Protein AF-0000000087147796 (afdb_homodimer)

pLDDT: mean 93.46, std 7.87, range [66.19, 98.88]

Radius of gyration: 25.15 Å; Cα contacts (8 Å, |Δi|>4): 558; chains: 2; bounding box: 30×82×44 Å

Structure (mmCIF, N/CA/C/O backbone):
data_AF-0000000087147796-model_v1
#
loop_
_entity.id
_entity.type
_entity.pdbx_description
1 polymer 'SRPBCC family protein'
#
loop_
_atom_site.group_PDB
_atom_site.id
_atom_site.type_symbol
_atom_site.label_atom_id
_atom_site.label_alt_id
_atom_site.label_comp_id
_atom_site.label_asym_id
_atom_site.label_entity_id
_atom_site.label_seq_id
_atom_site.pdbx_PDB_ins_code
_atom_site.Cartn_x
_atom_site.Cartn_y
_atom_site.Cartn_z
_atom_site.occupancy
_atom_site.B_iso_or_equiv
_atom_site.auth_seq_id
_atom_site.auth_comp_id
_atom_site.auth_asym_id
_atom_site.auth_atom_id
_atom_site.pdbx_PDB_model_num
ATOM 1 N N . MET A 1 1 ? -5.953 6.66 20.812 1 90 1 MET A N 1
ATOM 2 C CA . MET A 1 1 ? -5.688 7.852 20.016 1 90 1 MET A CA 1
ATOM 3 C C . MET A 1 1 ? -4.293 8.398 20.297 1 90 1 MET A C 1
ATOM 5 O O . MET A 1 1 ? -3.863 8.445 21.453 1 90 1 MET A O 1
ATOM 9 N N . GLU A 1 2 ? -3.439 8.766 19.234 1 93.19 2 GLU A N 1
ATOM 10 C CA . GLU A 1 2 ? -2.092 9.32 19.328 1 93.19 2 GLU A CA 1
ATOM 11 C C . GLU A 1 2 ? -2.055 10.758 18.828 1 93.19 2 GLU A C 1
ATOM 13 O O . GLU A 1 2 ? -2.912 11.172 18.031 1 93.19 2 GLU A O 1
ATOM 18 N N . THR A 1 3 ? -1.092 11.531 19.375 1 96.88 3 THR A N 1
ATOM 19 C CA . THR A 1 3 ? -0.983 12.938 19 1 96.88 3 THR A CA 1
ATOM 20 C C . THR A 1 3 ? 0.462 13.289 18.656 1 96.88 3 THR A C 1
ATOM 22 O O . THR A 1 3 ? 1.389 12.867 19.359 1 96.88 3 THR A O 1
ATOM 25 N N . VAL A 1 4 ? 0.628 14.062 17.625 1 97.75 4 VAL A N 1
ATOM 26 C CA . VAL A 1 4 ? 1.891 14.695 17.266 1 97.75 4 VAL A CA 1
ATOM 27 C C . VAL A 1 4 ? 1.705 16.219 17.203 1 97.75 4 VAL A C 1
ATOM 29 O O . VAL A 1 4 ? 0.816 16.703 16.5 1 97.75 4 VAL A O 1
ATOM 32 N N . SER A 1 5 ? 2.51 16.922 17.938 1 98.31 5 SER A N 1
ATOM 33 C CA . SER A 1 5 ? 2.443 18.375 17.922 1 98.31 5 SER A CA 1
ATOM 34 C C . SER A 1 5 ? 3.826 19 17.734 1 98.31 5 SER A C 1
ATOM 36 O O . SER A 1 5 ? 4.793 18.562 18.375 1 98.31 5 SER A O 1
ATOM 38 N N . VAL A 1 6 ? 3.873 19.953 16.844 1 98.5 6 VAL A N 1
ATOM 39 C CA . VAL A 1 6 ? 5.094 20.719 16.609 1 98.5 6 VAL A CA 1
ATOM 40 C C . VAL A 1 6 ? 4.766 22.203 16.516 1 98.5 6 VAL A C 1
ATOM 42 O O . VAL A 1 6 ? 3.662 22.578 16.125 1 98.5 6 VAL A O 1
ATOM 45 N N . SER A 1 7 ? 5.629 22.984 16.891 1 98.5 7 SER A N 1
ATOM 46 C CA . SER A 1 7 ? 5.496 24.438 16.734 1 98.5 7 SER A CA 1
ATOM 47 C C . SER A 1 7 ? 6.832 25.078 16.391 1 98.5 7 SER A C 1
ATOM 49 O O . SER A 1 7 ? 7.891 24.547 16.719 1 98.5 7 SER A O 1
ATOM 51 N N . ARG A 1 8 ? 6.723 26.172 15.727 1 98.31 8 ARG A N 1
ATOM 52 C CA . ARG A 1 8 ? 7.891 26.953 15.336 1 98.31 8 ARG A CA 1
ATOM 53 C C . ARG A 1 8 ? 7.523 28.406 15.109 1 98.31 8 ARG A C 1
ATOM 55 O O . ARG A 1 8 ? 6.402 28.719 14.695 1 98.31 8 ARG A O 1
ATOM 62 N N . THR A 1 9 ? 8.438 29.281 15.453 1 97.94 9 THR A N 1
ATOM 63 C CA . THR A 1 9 ? 8.258 30.703 15.125 1 97.94 9 THR A CA 1
ATOM 64 C C . THR A 1 9 ? 8.859 31.016 13.766 1 97.94 9 THR A C 1
ATOM 66 O O . THR A 1 9 ? 10.039 30.75 13.516 1 97.94 9 THR A O 1
ATOM 69 N N . ILE A 1 10 ? 8.078 31.516 12.883 1 97.56 10 ILE A N 1
ATOM 70 C CA . ILE A 1 10 ? 8.453 31.875 11.523 1 97.56 10 ILE A CA 1
ATOM 71 C C . ILE A 1 10 ? 8.609 33.406 11.414 1 97.56 10 ILE A C 1
ATOM 73 O O . ILE A 1 10 ? 7.734 34.156 11.836 1 97.56 10 ILE A O 1
ATOM 77 N N . SER A 1 11 ? 9.711 33.719 10.773 1 93.81 11 SER A N 1
ATOM 78 C CA . SER A 1 11 ? 9.93 35.156 10.547 1 93.81 11 SER A CA 1
ATOM 79 C C . SER A 1 11 ? 9.125 35.656 9.352 1 93.81 11 SER A C 1
ATOM 81 O O . SER A 1 11 ? 9.102 35.031 8.297 1 93.81 11 SER A O 1
ATOM 83 N N . GLY A 1 12 ? 8.219 36.562 9.5 1 92.69 12 GLY A N 1
ATOM 84 C CA . GLY A 1 12 ? 7.418 37.125 8.414 1 92.69 12 GLY A CA 1
ATOM 85 C C . GLY A 1 12 ? 6.094 37.688 8.883 1 92.69 12 GLY A C 1
ATOM 86 O O . GLY A 1 12 ? 5.66 37.406 10.008 1 92.69 12 GLY A O 1
ATOM 87 N N . PRO A 1 13 ? 5.543 38.469 8.031 1 94.81 13 PRO A N 1
ATOM 88 C CA . PRO A 1 13 ? 4.234 39.031 8.383 1 94.81 13 PRO A CA 1
ATOM 89 C C . PRO A 1 13 ? 3.162 37.938 8.547 1 94.81 13 PRO A C 1
ATOM 91 O O . PRO A 1 13 ? 3.156 36.969 7.816 1 94.81 13 PRO A O 1
ATOM 94 N N . GLU A 1 14 ? 2.289 38.094 9.484 1 96.5 14 GLU A N 1
ATOM 95 C CA . GLU A 1 14 ? 1.245 37.125 9.812 1 96.5 14 GLU A CA 1
ATOM 96 C C . GLU A 1 14 ? 0.414 36.781 8.578 1 96.5 14 GLU A C 1
ATOM 98 O O . GLU A 1 14 ? 0.163 35.625 8.305 1 96.5 14 GLU A O 1
ATOM 103 N N . SER A 1 15 ? -0.003 37.812 7.816 1 96.44 15 SER A N 1
ATOM 104 C CA . SER A 1 15 ? -0.865 37.594 6.66 1 96.44 15 SER A CA 1
ATOM 105 C C . SER A 1 15 ? -0.17 36.75 5.605 1 96.44 15 SER A C 1
ATOM 107 O O . SER A 1 15 ? -0.794 35.875 4.996 1 96.44 15 SER A O 1
ATOM 109 N N . ALA A 1 16 ? 1.122 36.906 5.414 1 96.81 16 ALA A N 1
ATOM 110 C CA . ALA A 1 16 ? 1.876 36.156 4.414 1 96.81 16 ALA A CA 1
ATOM 111 C C . ALA A 1 16 ? 2.055 34.688 4.84 1 96.81 16 ALA A C 1
ATOM 113 O O . ALA A 1 16 ? 1.976 33.781 4.016 1 96.81 16 ALA A O 1
ATOM 114 N N . VAL A 1 17 ? 2.322 34.469 6.117 1 97.94 17 VAL A N 1
ATOM 115 C CA . VAL A 1 17 ? 2.471 33.125 6.641 1 97.94 17 VAL A CA 1
ATOM 116 C C . VAL A 1 17 ? 1.147 32.375 6.512 1 97.94 17 VAL A C 1
ATOM 118 O O . VAL A 1 17 ? 1.124 31.219 6.09 1 97.94 17 VAL A O 1
ATOM 121 N N . ARG A 1 18 ? 0.063 33.031 6.836 1 98.25 18 ARG A N 1
ATOM 122 C CA . ARG A 1 18 ? -1.271 32.469 6.688 1 98.25 18 ARG A CA 1
ATOM 123 C C . ARG A 1 18 ? -1.537 32.062 5.242 1 98.25 18 ARG A C 1
ATOM 125 O O . ARG A 1 18 ? -1.988 30.953 4.98 1 98.25 18 ARG A O 1
ATOM 132 N N . ASP A 1 19 ? -1.216 32.969 4.352 1 98 19 ASP A N 1
ATOM 133 C CA . ASP A 1 19 ? -1.438 32.719 2.932 1 98 19 ASP A CA 1
ATOM 134 C C . ASP A 1 19 ? -0.61 31.531 2.459 1 98 19 ASP A C 1
ATOM 136 O O . ASP A 1 19 ? -1.073 30.719 1.642 1 98 19 ASP A O 1
ATOM 140 N N . ALA A 1 20 ? 0.598 31.406 2.975 1 98.06 20 ALA A N 1
ATOM 141 C CA . ALA A 1 20 ? 1.484 30.312 2.592 1 98.06 20 ALA A CA 1
ATOM 142 C C . ALA A 1 20 ? 0.932 28.969 3.062 1 98.06 20 ALA A C 1
ATOM 144 O O . ALA A 1 20 ? 1.039 27.969 2.355 1 98.06 20 ALA A O 1
ATOM 145 N N . ILE A 1 21 ? 0.355 28.938 4.25 1 98.44 21 ILE A N 1
ATOM 146 C CA . ILE A 1 21 ? -0.26 27.719 4.773 1 98.44 21 ILE A CA 1
ATOM 147 C C . ILE A 1 21 ? -1.486 27.359 3.936 1 98.44 21 ILE A C 1
ATOM 149 O O . ILE A 1 21 ? -1.732 26.188 3.656 1 98.44 21 ILE A O 1
ATOM 153 N N . LEU A 1 22 ? -2.18 28.391 3.436 1 98.12 22 LEU A N 1
ATOM 154 C CA . LEU A 1 22 ? -3.43 28.188 2.713 1 98.12 22 LEU A CA 1
ATOM 155 C C . LEU A 1 22 ? -3.164 27.812 1.258 1 98.12 22 LEU A C 1
ATOM 157 O O . LEU A 1 22 ? -4.078 27.391 0.541 1 98.12 22 LEU A O 1
ATOM 161 N N . ASP A 1 23 ? -1.916 28.047 0.852 1 97.94 23 ASP A N 1
ATOM 162 C CA . ASP A 1 23 ? -1.49 27.469 -0.418 1 97.94 23 ASP A CA 1
ATOM 163 C C . ASP A 1 23 ? -1.219 25.969 -0.275 1 97.94 23 ASP A C 1
ATOM 165 O O . ASP A 1 23 ? -0.064 25.547 -0.287 1 97.94 23 ASP A O 1
ATOM 169 N N . VAL A 1 24 ? -2.24 25.25 -0.284 1 98 24 VAL A N 1
ATOM 170 C CA . VAL A 1 24 ? -2.275 23.906 0.285 1 98 24 VAL A CA 1
ATOM 171 C C . VAL A 1 24 ? -1.4 22.969 -0.544 1 98 24 VAL A C 1
ATOM 173 O O . VAL A 1 24 ? -0.643 22.172 0.007 1 98 24 VAL A O 1
ATOM 176 N N . GLU A 1 25 ? -1.454 22.984 -1.85 1 97.62 25 GLU A N 1
ATOM 177 C CA . GLU A 1 25 ? -0.729 22.031 -2.678 1 97.62 25 GLU A CA 1
ATOM 178 C C . GLU A 1 25 ? 0.776 22.125 -2.449 1 97.62 25 GLU A C 1
ATOM 180 O O . GLU A 1 25 ? 1.417 21.156 -2.066 1 97.62 25 GLU A O 1
ATOM 185 N N . PRO A 1 26 ? 1.376 23.359 -2.6 1 97.31 26 PRO A N 1
ATOM 186 C CA . PRO A 1 26 ? 2.807 23.453 -2.295 1 97.31 26 PRO A CA 1
ATOM 187 C C . PRO A 1 26 ? 3.117 23.156 -0.83 1 97.31 26 PRO A C 1
ATOM 189 O O . PRO A 1 26 ? 4.164 22.578 -0.523 1 97.31 26 PRO A O 1
ATOM 192 N N . PHE A 1 27 ? 2.279 23.547 0.063 1 97.75 27 PHE A N 1
ATOM 193 C CA . PHE A 1 27 ? 2.459 23.328 1.494 1 97.75 27 PHE A CA 1
ATOM 194 C C . PHE A 1 27 ? 2.494 21.844 1.822 1 97.75 27 PHE A C 1
ATOM 196 O O . PHE A 1 27 ? 3.371 21.375 2.555 1 97.75 27 PHE A O 1
ATOM 203 N N . MET A 1 28 ? 1.639 21.031 1.176 1 97.81 28 MET A N 1
ATOM 204 C CA . MET A 1 28 ? 1.583 19.594 1.395 1 97.81 28 MET A CA 1
ATOM 205 C C . MET A 1 28 ? 2.734 18.891 0.685 1 97.81 28 MET A C 1
ATOM 207 O O . MET A 1 28 ? 3.283 17.906 1.199 1 97.81 28 MET A O 1
ATOM 211 N N . LEU A 1 29 ? 3.084 19.328 -0.484 1 97.56 29 LEU A N 1
ATOM 212 C CA . LEU A 1 29 ? 4.211 18.75 -1.209 1 97.56 29 LEU A CA 1
ATOM 213 C C . LEU A 1 29 ? 5.496 18.859 -0.397 1 97.56 29 LEU A C 1
ATOM 215 O O . LEU A 1 29 ? 6.348 17.969 -0.443 1 97.56 29 LEU A O 1
ATOM 219 N N . SER A 1 30 ? 5.594 19.906 0.375 1 97.88 30 SER A N 1
ATOM 220 C CA . SER A 1 30 ? 6.805 20.141 1.161 1 97.88 30 SER A CA 1
ATOM 221 C C . SER A 1 30 ? 6.941 19.109 2.273 1 97.88 30 SER A C 1
ATOM 223 O O . SER A 1 30 ? 8.039 18.906 2.809 1 97.88 30 SER A O 1
ATOM 225 N N . ALA A 1 31 ? 5.863 18.469 2.607 1 97.38 31 ALA A N 1
ATOM 226 C CA . ALA A 1 31 ? 5.883 17.438 3.641 1 97.38 31 ALA A CA 1
ATOM 227 C C . ALA A 1 31 ? 6.473 16.141 3.105 1 97.38 31 ALA A C 1
ATOM 229 O O . ALA A 1 31 ? 6.668 15.18 3.859 1 97.38 31 ALA A O 1
ATOM 230 N N . GLY A 1 32 ? 6.684 16.047 1.829 1 96.06 32 GLY A N 1
ATOM 231 C CA . GLY A 1 32 ? 7.367 14.891 1.28 1 96.06 32 GLY A CA 1
ATOM 232 C C . GLY A 1 32 ? 6.434 13.938 0.557 1 96.06 32 GLY A C 1
ATOM 233 O O . GLY A 1 32 ? 6.82 12.812 0.228 1 96.06 32 GLY A O 1
ATOM 234 N N . PHE A 1 33 ? 5.207 14.328 0.301 1 96.06 33 PHE A N 1
ATOM 235 C CA . PHE A 1 33 ? 4.293 13.5 -0.479 1 96.06 33 PHE A CA 1
ATOM 236 C C . PHE A 1 33 ? 4.727 13.453 -1.939 1 96.06 33 PHE A C 1
ATOM 238 O O . PHE A 1 33 ? 5.227 14.438 -2.48 1 96.06 33 PHE A O 1
ATOM 245 N N . ASP A 1 34 ? 4.469 12.328 -2.611 1 96.56 34 ASP A N 1
ATOM 246 C CA . ASP A 1 34 ? 4.855 12.148 -4.008 1 96.56 34 ASP A CA 1
ATOM 247 C C . ASP A 1 34 ? 3.918 12.906 -4.941 1 96.56 34 ASP A C 1
ATOM 249 O O . ASP A 1 34 ? 4.348 13.438 -5.969 1 96.56 34 ASP A O 1
ATOM 253 N N . GLU A 1 35 ? 2.658 12.883 -4.602 1 97.5 35 GLU A N 1
ATOM 254 C CA . GLU A 1 35 ? 1.64 13.602 -5.359 1 97.5 35 GLU A CA 1
ATOM 255 C C . GLU A 1 35 ? 0.62 14.258 -4.434 1 97.5 35 GLU A C 1
ATOM 257 O O . GLU A 1 35 ? 0.231 13.672 -3.418 1 97.5 35 GLU A O 1
ATOM 262 N N . VAL A 1 36 ? 0.177 15.477 -4.832 1 98.06 36 VAL A N 1
ATOM 263 C CA . VAL A 1 36 ? -0.875 16.203 -4.129 1 98.06 36 VAL A CA 1
ATOM 264 C C . VAL A 1 36 ? -1.843 16.812 -5.137 1 98.06 36 VAL A C 1
ATOM 266 O O . VAL A 1 36 ? -1.42 17.453 -6.102 1 98.06 36 VAL A O 1
ATOM 269 N N . THR A 1 37 ? -3.078 16.594 -4.934 1 98 37 THR A N 1
ATOM 270 C CA . THR A 1 37 ? -4.125 17.266 -5.699 1 98 37 THR A CA 1
ATOM 271 C C . THR A 1 37 ? -5.18 17.859 -4.766 1 98 37 THR A C 1
ATOM 273 O O . THR A 1 37 ? -5.613 17.203 -3.816 1 98 37 THR A O 1
ATOM 276 N N . VAL A 1 38 ? -5.555 19.078 -5.094 1 97.94 38 VAL A N 1
ATOM 277 C CA . VAL A 1 38 ? -6.566 19.766 -4.297 1 97.94 38 VAL A CA 1
ATOM 278 C C . VAL A 1 38 ? -7.754 20.141 -5.18 1 97.94 38 VAL A C 1
ATOM 280 O O . VAL A 1 38 ? -7.578 20.766 -6.234 1 97.94 38 VAL A O 1
ATOM 283 N N . ASP A 1 39 ? -8.883 19.719 -4.773 1 97.19 39 ASP A N 1
ATOM 284 C CA . ASP A 1 39 ? -10.141 20.078 -5.422 1 97.19 39 ASP A CA 1
ATOM 285 C C . ASP A 1 39 ? -11.164 20.578 -4.402 1 97.19 39 ASP A C 1
ATOM 287 O O . ASP A 1 39 ? -11.875 19.766 -3.787 1 97.19 39 ASP A O 1
ATOM 291 N N . GLY A 1 40 ? -11.273 21.938 -4.363 1 96.25 40 GLY A N 1
ATOM 292 C CA . GLY A 1 40 ? -12.117 22.484 -3.305 1 96.25 40 GLY A CA 1
ATOM 293 C C . GLY A 1 40 ? -11.664 22.062 -1.916 1 96.25 40 GLY A C 1
ATOM 294 O O . GLY A 1 40 ? -10.531 22.328 -1.522 1 96.25 40 GLY A O 1
ATOM 295 N N . ASP A 1 41 ? -12.531 21.297 -1.282 1 97.44 41 ASP A N 1
ATOM 296 C CA . ASP A 1 41 ? -12.234 20.906 0.089 1 97.44 41 ASP A CA 1
ATOM 297 C C . ASP A 1 41 ? -11.539 19.547 0.127 1 97.44 41 ASP A C 1
ATOM 299 O O . ASP A 1 41 ? -11.102 19.094 1.188 1 97.44 41 ASP A O 1
ATOM 303 N N . GLU A 1 42 ? -11.414 18.984 -1 1 98.25 42 GLU A N 1
ATOM 304 C CA . GLU A 1 42 ? -10.805 17.656 -1.05 1 98.25 42 GLU A CA 1
ATOM 305 C C . GLU A 1 42 ? -9.312 17.734 -1.35 1 98.25 42 GLU A C 1
ATOM 307 O O . GLU A 1 42 ? -8.891 18.469 -2.254 1 98.25 42 GLU A O 1
ATOM 312 N N . ILE A 1 43 ? -8.516 17.031 -0.521 1 98.31 43 ILE A N 1
ATOM 313 C CA . ILE A 1 43 ? -7.074 16.922 -0.691 1 98.31 43 ILE A CA 1
ATOM 314 C C . ILE A 1 43 ? -6.688 15.453 -0.887 1 98.31 43 ILE A C 1
ATOM 316 O O . ILE A 1 43 ? -7.02 14.602 -0.059 1 98.31 43 ILE A O 1
ATOM 320 N N . HIS A 1 44 ? -6.055 15.141 -1.947 1 98.19 44 HIS A N 1
ATOM 321 C CA . HIS A 1 44 ? -5.602 13.789 -2.244 1 98.19 44 HIS A CA 1
ATOM 322 C C . HIS A 1 44 ? -4.078 13.703 -2.227 1 98.19 44 HIS A C 1
ATOM 324 O O . HIS A 1 44 ? -3.4 14.484 -2.895 1 98.19 44 HIS A O 1
ATOM 330 N N . LEU A 1 45 ? -3.613 12.773 -1.405 1 97.88 45 LEU A N 1
ATOM 331 C CA . LEU A 1 45 ? -2.176 12.586 -1.238 1 97.88 45 LEU A CA 1
ATOM 332 C C . LEU A 1 45 ? -1.762 11.172 -1.626 1 97.88 45 LEU A C 1
ATOM 334 O O . LEU A 1 45 ? -2.469 10.211 -1.323 1 97.88 45 LEU A O 1
ATOM 338 N N . VAL A 1 46 ? -0.591 11.07 -2.223 1 95.88 46 VAL A N 1
ATOM 339 C CA . VAL A 1 46 ? -0.025 9.766 -2.568 1 95.88 46 VAL A CA 1
ATOM 340 C C . VAL A 1 46 ? 1.403 9.672 -2.037 1 95.88 46 VAL A C 1
ATOM 342 O O . VAL A 1 46 ? 2.188 10.609 -2.164 1 95.88 46 VAL A O 1
ATOM 345 N N . ASN A 1 47 ? 1.672 8.609 -1.344 1 94 47 ASN A N 1
ATOM 346 C CA . ASN A 1 47 ? 3.037 8.227 -0.994 1 94 47 ASN A CA 1
ATOM 347 C C . ASN A 1 47 ? 3.412 6.875 -1.588 1 94 47 ASN A C 1
ATOM 349 O O . ASN A 1 47 ? 2.654 5.91 -1.473 1 94 47 ASN A O 1
ATOM 353 N N . ARG A 1 48 ? 4.488 6.836 -2.152 1 90.38 48 ARG A N 1
ATOM 354 C CA . ARG A 1 48 ? 5.031 5.57 -2.639 1 90.38 48 ARG A CA 1
ATOM 355 C C . ARG A 1 48 ? 6.102 5.035 -1.692 1 90.38 48 ARG A C 1
ATOM 357 O O . ARG A 1 48 ? 7.043 5.75 -1.341 1 90.38 48 ARG A O 1
ATOM 364 N N . VAL A 1 49 ? 5.902 3.906 -1.216 1 81.12 49 VAL A N 1
ATOM 365 C CA . VAL A 1 49 ? 6.797 3.268 -0.255 1 81.12 49 VAL A CA 1
ATOM 366 C C . VAL A 1 49 ? 7.203 1.887 -0.766 1 81.12 49 VAL A C 1
ATOM 368 O O . VAL A 1 49 ? 6.457 0.916 -0.608 1 81.12 49 VAL A O 1
ATOM 371 N N . GLY A 1 50 ? 8.469 1.868 -1.16 1 78.75 50 GLY A N 1
ATOM 372 C CA . GLY A 1 50 ? 8.867 0.604 -1.759 1 78.75 50 GLY A CA 1
ATOM 373 C C . GLY A 1 50 ? 7.949 0.159 -2.883 1 78.75 50 GLY A C 1
ATOM 374 O O . GLY A 1 50 ? 7.777 0.874 -3.871 1 78.75 50 GLY A O 1
ATOM 375 N N . ILE A 1 51 ? 7.23 -0.995 -2.594 1 79.12 51 ILE A N 1
ATOM 376 C CA . ILE A 1 51 ? 6.41 -1.62 -3.627 1 79.12 51 ILE A CA 1
ATOM 377 C C . ILE A 1 51 ? 4.961 -1.164 -3.48 1 79.12 51 ILE A C 1
ATOM 379 O O . ILE A 1 51 ? 4.09 -1.586 -4.246 1 79.12 51 ILE A O 1
ATOM 383 N N . ALA A 1 52 ? 4.754 -0.379 -2.516 1 84.12 52 ALA A N 1
ATOM 384 C CA . ALA A 1 52 ? 3.383 0.018 -2.215 1 84.12 52 ALA A CA 1
ATOM 385 C C . ALA A 1 52 ? 3.16 1.497 -2.518 1 84.12 52 ALA A C 1
ATOM 387 O O . ALA A 1 52 ? 4.094 2.301 -2.438 1 84.12 52 ALA A O 1
ATOM 388 N N . GLN A 1 53 ? 1.988 1.678 -2.994 1 90.31 53 GLN A N 1
ATOM 389 C CA . GLN A 1 53 ? 1.47 3.039 -3.07 1 90.31 53 GLN A CA 1
ATOM 390 C C . GLN A 1 53 ? 0.304 3.24 -2.107 1 90.31 53 GLN A C 1
ATOM 392 O O . GLN A 1 53 ? -0.648 2.457 -2.105 1 90.31 53 GLN A O 1
ATOM 397 N N . LEU A 1 54 ? 0.407 4.23 -1.313 1 90.56 54 LEU A N 1
ATOM 398 C CA . LEU A 1 54 ? -0.638 4.555 -0.349 1 90.56 54 LEU A CA 1
ATOM 399 C C . LEU A 1 54 ? -1.343 5.852 -0.726 1 90.56 54 LEU A C 1
ATOM 401 O O . LEU A 1 54 ? -0.69 6.84 -1.077 1 90.56 54 LEU A O 1
ATOM 405 N N . GLU A 1 55 ? -2.6 5.781 -0.71 1 93.75 55 GLU A N 1
ATOM 406 C CA . GLU A 1 55 ? -3.391 6.973 -1.008 1 93.75 55 GLU A CA 1
ATOM 407 C C . GLU A 1 55 ? -4.172 7.438 0.219 1 93.75 55 GLU A C 1
ATOM 409 O O . GLU A 1 55 ? -4.703 6.617 0.969 1 93.75 55 GLU A O 1
ATOM 414 N N . LEU A 1 56 ? -4.207 8.711 0.419 1 95.56 56 LEU A N 1
ATOM 415 C CA . LEU A 1 56 ? -4.965 9.344 1.494 1 95.56 56 LEU A CA 1
ATOM 416 C C . LEU A 1 56 ? -5.848 10.461 0.951 1 95.56 56 LEU A C 1
ATOM 418 O O . LEU A 1 56 ? -5.375 11.336 0.222 1 95.56 56 LEU A O 1
ATOM 422 N N . ALA A 1 57 ? -7.113 10.359 1.271 1 97.19 57 ALA A N 1
ATOM 423 C CA . ALA A 1 57 ? -8.047 11.438 0.966 1 97.19 57 ALA A CA 1
ATOM 424 C C . ALA A 1 57 ? -8.406 12.227 2.225 1 97.19 57 ALA A C 1
ATOM 426 O O . ALA A 1 57 ? -8.898 11.656 3.201 1 97.19 57 ALA A O 1
ATOM 427 N N . LEU A 1 58 ? -8.125 13.453 2.129 1 98.44 58 LEU A N 1
ATOM 428 C CA . LEU A 1 58 ? -8.438 14.352 3.236 1 98.44 58 LEU A CA 1
ATOM 429 C C . LEU A 1 58 ? -9.562 15.312 2.859 1 98.44 58 LEU A C 1
ATOM 431 O O . LEU A 1 58 ? -9.789 15.578 1.678 1 98.44 58 LEU A O 1
ATOM 435 N N . ARG A 1 59 ? -10.297 15.773 3.869 1 98.62 59 ARG A N 1
ATOM 436 C CA . ARG A 1 59 ? -11.312 16.812 3.723 1 98.62 59 ARG A CA 1
ATOM 437 C C . ARG A 1 59 ? -11.016 18 4.629 1 98.62 59 ARG A C 1
ATOM 439 O O . ARG A 1 59 ? -10.891 17.844 5.848 1 98.62 59 ARG A O 1
ATOM 446 N N . ARG A 1 60 ? -10.914 19.125 3.969 1 98.62 60 ARG A N 1
ATOM 447 C CA . ARG A 1 60 ? -10.789 20.344 4.758 1 98.62 60 ARG A CA 1
ATOM 448 C C . ARG A 1 60 ? -12.039 20.594 5.602 1 98.62 60 ARG A C 1
ATOM 450 O O . ARG A 1 60 ? -13.156 20.406 5.125 1 98.62 60 ARG A O 1
ATOM 457 N N . ILE A 1 61 ? -11.844 20.953 6.852 1 98.56 61 ILE A N 1
ATOM 458 C CA . ILE A 1 61 ? -12.961 21.234 7.742 1 98.56 61 ILE A CA 1
ATOM 459 C C . ILE A 1 61 ? -12.812 22.625 8.352 1 98.56 61 ILE A C 1
ATOM 461 O O . ILE A 1 61 ? -11.727 23.203 8.32 1 98.56 61 ILE A O 1
ATOM 465 N N . GLU A 1 62 ? -13.906 23.094 8.891 1 97.62 62 GLU A N 1
ATOM 466 C CA . GLU A 1 62 ? -13.867 24.344 9.633 1 97.62 62 GLU A CA 1
ATOM 467 C C . GLU A 1 62 ? -13.547 24.109 11.109 1 97.62 62 GLU A C 1
ATOM 469 O O . GLU A 1 62 ? -14.156 23.25 11.742 1 97.62 62 GLU A O 1
ATOM 474 N N . GLU A 1 63 ? -12.578 24.625 11.562 1 97.44 63 GLU A N 1
ATOM 475 C CA . GLU A 1 63 ? -12.148 24.594 12.961 1 97.44 63 GLU A CA 1
ATOM 476 C C . GLU A 1 63 ? -11.891 26 13.492 1 97.44 63 GLU A C 1
ATOM 478 O O . GLU A 1 63 ? -11.125 26.766 12.898 1 97.44 63 GLU A O 1
ATOM 483 N N . PRO A 1 64 ? -12.578 26.328 14.594 1 95.62 64 PRO A N 1
ATOM 484 C CA . PRO A 1 64 ? -12.367 27.672 15.148 1 95.62 64 PRO A CA 1
ATOM 485 C C . PRO A 1 64 ? -10.891 27.969 15.414 1 95.62 64 PRO A C 1
ATOM 487 O O . PRO A 1 64 ? -10.156 27.109 15.914 1 95.62 64 PRO A O 1
ATOM 490 N N . ASP A 1 65 ? -10.383 29.172 15.008 1 95.38 65 ASP A N 1
ATOM 491 C CA . ASP A 1 65 ? -9.07 29.75 15.273 1 95.38 65 ASP A CA 1
ATOM 492 C C . ASP A 1 65 ? -7.984 29.047 14.469 1 95.38 65 ASP A C 1
ATOM 494 O O . ASP A 1 65 ? -6.793 29.281 14.672 1 95.38 65 ASP A O 1
ATOM 498 N N . ALA A 1 66 ? -8.406 28.094 13.641 1 98.5 66 ALA A N 1
ATOM 499 C CA . ALA A 1 66 ? -7.414 27.406 12.812 1 98.5 66 ALA A CA 1
ATOM 500 C C . ALA A 1 66 ? -7.234 28.125 11.477 1 98.5 66 ALA A C 1
ATOM 502 O O . ALA A 1 66 ? -8.195 28.641 10.906 1 98.5 66 ALA A O 1
ATOM 503 N N . VAL A 1 67 ? -6.043 28.156 11.047 1 98.56 67 VAL A N 1
ATOM 504 C CA . VAL A 1 67 ? -5.766 28.625 9.695 1 98.56 67 VAL A CA 1
ATOM 505 C C . VAL A 1 67 ? -6.141 27.562 8.68 1 98.56 67 VAL A C 1
ATOM 507 O O . VAL A 1 67 ? -6.781 27.844 7.664 1 98.56 67 VAL A O 1
ATOM 510 N N . LEU A 1 68 ? -5.777 26.328 8.938 1 98.75 68 LEU A N 1
ATOM 511 C CA . LEU A 1 68 ? -6.062 25.141 8.125 1 98.75 68 LEU A CA 1
ATOM 512 C C . LEU A 1 68 ? -6.383 23.938 9.008 1 98.75 68 LEU A C 1
ATOM 514 O O . LEU A 1 68 ? -5.715 23.703 10.016 1 98.75 68 LEU A O 1
ATOM 518 N N . ALA A 1 69 ? -7.398 23.266 8.727 1 98.88 69 ALA A N 1
ATOM 519 C CA . ALA A 1 69 ? -7.77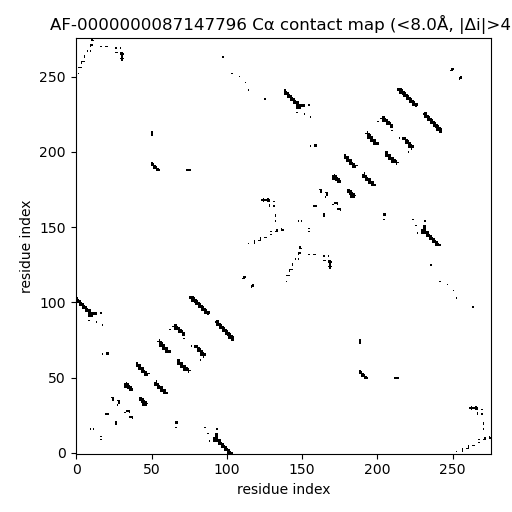 22.016 9.383 1 98.88 69 ALA A CA 1
ATOM 520 C C . ALA A 1 69 ? -8.32 21 8.375 1 98.88 69 ALA A C 1
ATOM 522 O O . ALA A 1 69 ? -9.07 21.375 7.465 1 98.88 69 ALA A O 1
ATOM 523 N N . TYR A 1 70 ? -7.922 19.766 8.547 1 98.75 70 TYR A N 1
ATOM 524 C CA . TYR A 1 70 ? -8.461 18.703 7.688 1 98.75 70 TYR A CA 1
ATOM 525 C C . TYR A 1 70 ? -8.562 17.391 8.438 1 98.75 70 TYR A C 1
ATOM 527 O O . TYR A 1 70 ? -7.914 17.203 9.477 1 98.75 70 TYR A O 1
ATOM 535 N N . GLU A 1 71 ? -9.352 16.516 7.938 1 98.62 71 GLU A N 1
ATOM 536 C CA . GLU A 1 71 ? -9.5 15.164 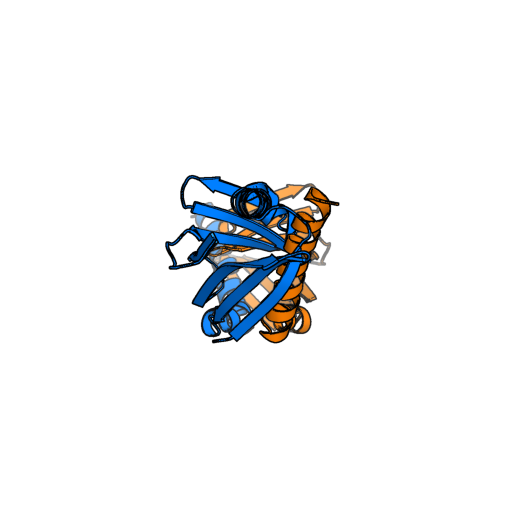8.492 1 98.62 71 GLU A CA 1
ATOM 537 C C . GLU A 1 71 ? -9.492 14.109 7.387 1 98.62 71 GLU A C 1
ATOM 539 O O . GLU A 1 71 ? -9.781 14.414 6.227 1 98.62 71 GLU A O 1
ATOM 544 N N . GLN A 1 72 ? -9.188 12.938 7.809 1 97.31 72 GLN A N 1
ATOM 545 C CA . GLN A 1 72 ? -9.172 11.852 6.84 1 97.31 72 GLN A CA 1
ATOM 546 C C . GLN A 1 72 ? -10.586 11.484 6.398 1 97.31 72 GLN A C 1
ATOM 548 O O . GLN A 1 72 ? -11.461 11.258 7.238 1 97.31 72 GLN A O 1
ATOM 553 N N . ALA A 1 73 ? -10.828 11.477 5.098 1 96.62 73 ALA A N 1
ATOM 554 C CA . ALA A 1 73 ? -12.047 10.922 4.52 1 96.62 73 ALA A CA 1
ATOM 555 C C . ALA A 1 73 ? -11.867 9.445 4.172 1 96.62 73 ALA A C 1
ATOM 557 O O . ALA A 1 73 ? -12.742 8.625 4.461 1 96.62 73 ALA A O 1
ATOM 558 N N . GLU A 1 74 ? -10.766 9.078 3.562 1 91.69 74 GLU A N 1
ATOM 559 C CA . GLU A 1 74 ? -10.359 7.715 3.242 1 91.69 74 GLU A CA 1
ATOM 56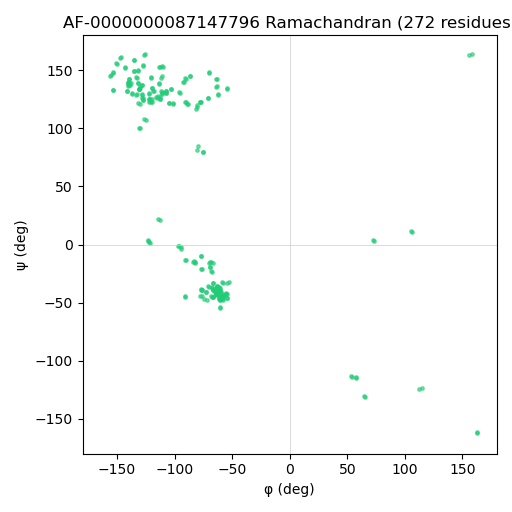0 C C . GLU A 1 74 ? -8.859 7.516 3.475 1 91.69 74 GLU A C 1
ATOM 562 O O . GLU A 1 74 ? -8.055 8.398 3.182 1 91.69 74 GLU A O 1
ATOM 567 N N . GLY A 1 75 ? -8.523 6.301 4.035 1 88.31 75 GLY A N 1
ATOM 568 C CA . GLY A 1 75 ? -7.125 5.988 4.273 1 88.31 75 GLY A CA 1
ATOM 569 C C . GLY A 1 75 ? -6.93 4.844 5.25 1 88.31 75 GLY A C 1
ATOM 570 O O . GLY A 1 75 ? -7.855 4.078 5.512 1 88.31 75 GLY A O 1
ATOM 571 N N . ILE A 1 76 ? -5.688 4.781 5.789 1 81.62 76 ILE A N 1
ATOM 572 C CA . ILE A 1 76 ? -5.301 3.617 6.578 1 81.62 76 ILE A CA 1
ATOM 573 C C . ILE A 1 76 ? -5.633 3.854 8.047 1 81.62 76 ILE A C 1
ATOM 575 O O . ILE A 1 76 ? -5.586 2.928 8.859 1 81.62 76 ILE A O 1
ATOM 579 N N . PHE A 1 77 ? -5.922 5.012 8.406 1 88.19 77 PHE A N 1
ATOM 580 C CA . PHE A 1 77 ? -6.207 5.328 9.805 1 88.19 77 PHE A CA 1
ATOM 581 C C . PHE A 1 77 ? -7.68 5.098 10.125 1 88.19 77 PHE A C 1
ATOM 583 O O . PHE A 1 77 ? -8.539 5.223 9.242 1 88.19 77 PHE A O 1
ATOM 590 N N . GLU A 1 78 ? -7.91 4.645 11.336 1 90.25 78 GLU A N 1
ATOM 591 C CA . GLU A 1 78 ? -9.289 4.695 11.812 1 90.25 78 GLU A CA 1
ATOM 592 C C . GLU A 1 78 ? -9.82 6.129 11.82 1 90.25 78 GLU A C 1
ATOM 594 O O . GLU A 1 78 ? -10.961 6.379 11.43 1 90.25 78 GLU A O 1
ATOM 599 N N . SER A 1 79 ? -8.93 7.008 12.312 1 94.69 79 SER A N 1
ATOM 600 C CA . SER A 1 79 ? -9.195 8.445 12.258 1 94.69 79 SER A CA 1
ATOM 601 C C . SER A 1 79 ? -7.902 9.242 12.25 1 94.69 79 SER A C 1
ATOM 603 O O . SER A 1 79 ? -6.902 8.828 12.836 1 94.69 79 SER A O 1
ATOM 605 N N . MET A 1 80 ? -7.953 10.383 11.57 1 96.69 80 MET A N 1
ATOM 606 C CA . MET A 1 80 ? -6.828 11.312 11.547 1 96.69 80 MET A CA 1
ATOM 607 C C . MET A 1 80 ? -7.309 12.742 11.305 1 96.69 80 MET A C 1
ATOM 609 O O . MET A 1 80 ? -8.117 12.984 10.398 1 96.69 80 MET A O 1
ATOM 613 N N . ARG A 1 81 ? -6.805 13.625 12.086 1 98.25 81 ARG A N 1
ATOM 614 C CA . ARG A 1 81 ? -7.113 15.047 11.984 1 98.25 81 ARG A CA 1
ATOM 615 C C . ARG A 1 81 ? -5.867 15.898 12.219 1 98.25 81 ARG A C 1
ATOM 617 O O . ARG A 1 81 ? -5.078 15.617 13.117 1 98.25 81 ARG A O 1
ATOM 624 N N . THR A 1 82 ? -5.688 16.906 11.414 1 98.75 82 THR A N 1
ATOM 625 C CA . THR A 1 82 ? -4.582 17.844 11.586 1 98.75 82 THR A CA 1
ATOM 626 C C . THR A 1 82 ? -5.086 19.297 11.602 1 98.75 82 THR A C 1
ATOM 628 O O . THR A 1 82 ? -5.949 19.656 10.797 1 98.75 82 THR A O 1
ATOM 631 N N . VAL A 1 83 ? -4.555 20.078 12.508 1 98.81 83 VAL A N 1
ATOM 632 C CA . VAL A 1 83 ? -4.945 21.469 12.656 1 98.81 83 VAL A CA 1
ATOM 633 C C . VAL A 1 83 ? -3.701 22.359 12.711 1 98.81 83 VAL A C 1
ATOM 635 O O . VAL A 1 83 ? -2.736 22.047 13.414 1 98.81 83 VAL A O 1
ATOM 638 N N . TYR A 1 84 ? -3.744 23.438 11.953 1 98.88 84 TYR A N 1
ATOM 639 C CA . TYR A 1 84 ? -2.723 24.484 11.984 1 98.88 84 TYR A CA 1
ATOM 640 C C . TYR A 1 84 ? -3.275 25.766 12.578 1 98.88 84 TYR A C 1
ATOM 642 O O . TYR A 1 84 ? -4.316 26.266 12.141 1 98.88 84 TYR A O 1
ATOM 650 N N . ARG A 1 85 ? -2.562 26.297 13.508 1 98.69 85 ARG A N 1
ATOM 651 C CA . ARG A 1 85 ? -2.895 27.578 14.133 1 98.69 85 ARG A CA 1
ATOM 652 C C . ARG A 1 85 ? -1.705 28.531 14.094 1 98.69 85 ARG A C 1
ATOM 654 O O . ARG A 1 85 ? -0.554 28.094 14.039 1 98.69 85 ARG A O 1
ATOM 661 N N . ILE A 1 86 ? -2.039 29.797 14.125 1 98.56 86 ILE A N 1
ATOM 662 C CA . ILE A 1 86 ? -0.969 30.781 14.203 1 98.56 86 ILE A CA 1
ATOM 663 C C . ILE A 1 86 ? -1.283 31.812 15.297 1 98.56 86 ILE A C 1
ATOM 665 O O . ILE A 1 86 ? -2.451 32.062 15.602 1 98.56 86 ILE A O 1
ATOM 669 N N . GLU A 1 87 ? -0.226 32.312 15.844 1 97 87 GLU A N 1
ATOM 670 C CA . GLU A 1 87 ? -0.302 33.344 16.859 1 97 87 GLU A CA 1
ATOM 671 C C . GLU A 1 87 ? 0.777 34.406 16.625 1 97 87 GLU A C 1
ATOM 673 O O . GLU A 1 87 ? 1.929 34.094 16.344 1 97 87 GLU A O 1
ATOM 678 N N . ASP A 1 88 ? 0.37 35.625 16.781 1 94.69 88 ASP A N 1
ATOM 679 C CA . ASP A 1 88 ? 1.339 36.719 16.688 1 94.69 88 ASP A CA 1
ATOM 680 C C . ASP A 1 88 ? 2.402 36.594 17.781 1 94.69 88 ASP A C 1
ATOM 682 O O . ASP A 1 88 ? 2.076 36.438 18.969 1 94.69 88 ASP A O 1
ATOM 686 N N . ALA A 1 89 ? 3.666 36.656 17.359 1 94.31 89 ALA A N 1
ATOM 687 C CA . ALA A 1 89 ? 4.777 36.562 18.297 1 94.31 89 ALA A CA 1
ATOM 688 C C . ALA A 1 89 ? 5.551 37.875 18.391 1 94.31 89 ALA A C 1
ATOM 690 O O . ALA A 1 89 ? 6.746 37.875 18.688 1 94.31 89 ALA A O 1
ATOM 691 N N . GLY A 1 90 ? 4.859 38.938 17.984 1 92.44 90 GLY A N 1
ATOM 692 C CA . GLY A 1 90 ? 5.492 40.25 18.047 1 92.44 90 GLY A CA 1
ATOM 693 C C . GLY A 1 90 ? 6.684 40.375 17.109 1 92.44 90 GLY A C 1
ATOM 694 O O . GLY A 1 90 ? 6.578 40.094 15.922 1 92.44 90 GLY A O 1
ATOM 695 N N . GLU A 1 91 ? 7.832 40.875 17.641 1 91.81 91 GLU A N 1
ATOM 696 C CA . GLU A 1 91 ? 9.023 41.125 16.828 1 91.81 91 GLU A CA 1
ATOM 697 C C . GLU A 1 91 ? 9.617 39.812 16.312 1 91.81 91 GLU A C 1
ATOM 699 O O . GLU A 1 91 ? 10.336 39.812 15.305 1 91.81 91 GLU A O 1
ATOM 704 N N . ALA A 1 92 ? 9.203 38.75 16.906 1 92.12 92 ALA A N 1
ATOM 705 C CA . ALA A 1 92 ? 9.773 37.469 16.516 1 92.12 92 ALA A CA 1
ATOM 706 C C . ALA A 1 92 ? 9.07 36.906 15.289 1 92.12 92 ALA A C 1
ATOM 708 O O . ALA A 1 92 ? 9.578 35.969 14.648 1 92.12 92 ALA A O 1
ATOM 709 N N . GLY A 1 93 ? 7.867 37.5 14.977 1 95.19 93 GLY A N 1
ATOM 710 C CA . GLY A 1 93 ? 7.133 37.062 13.797 1 95.19 93 GLY A CA 1
ATOM 711 C C . GLY A 1 93 ? 5.816 36.406 14.141 1 95.19 93 GLY A C 1
ATOM 712 O O . GLY A 1 93 ? 4.973 36.969 14.82 1 95.19 93 GLY A O 1
ATOM 713 N N . VAL A 1 94 ? 5.684 35.094 13.633 1 97.62 94 VAL A N 1
ATOM 714 C CA . VAL A 1 94 ? 4.426 34.375 13.797 1 97.62 94 VAL A CA 1
ATOM 715 C C . VAL A 1 94 ? 4.707 32.969 14.32 1 97.62 94 VAL A C 1
ATOM 717 O O . VAL A 1 94 ? 5.496 32.219 13.727 1 97.62 94 VAL A O 1
ATOM 720 N N . ARG A 1 95 ? 4.145 32.625 15.469 1 97.94 95 ARG A N 1
ATOM 721 C CA . ARG A 1 95 ? 4.219 31.234 15.953 1 97.94 95 ARG A CA 1
ATOM 722 C C . ARG A 1 95 ? 3.219 30.344 15.227 1 97.94 95 ARG A C 1
ATOM 724 O O . ARG A 1 95 ? 2.02 30.625 15.227 1 97.94 95 ARG A O 1
ATOM 731 N N . VAL A 1 96 ? 3.699 29.297 14.602 1 98.56 96 VAL A N 1
ATOM 732 C CA . VAL A 1 96 ? 2.861 28.328 13.922 1 98.56 96 VAL A CA 1
ATOM 733 C C . VAL A 1 96 ? 2.83 27.031 14.719 1 98.56 96 VAL A C 1
ATOM 735 O O . VAL A 1 96 ? 3.875 26.516 15.133 1 98.56 96 VAL A O 1
ATOM 738 N N . GLU A 1 97 ? 1.658 26.5 14.969 1 98.62 97 GLU A N 1
ATOM 739 C CA . GLU A 1 97 ? 1.464 25.234 15.648 1 98.62 97 GLU A CA 1
ATOM 740 C C . GLU A 1 97 ? 0.677 24.25 14.781 1 98.62 97 GLU A C 1
ATOM 742 O O . GLU A 1 97 ? -0.358 24.609 14.219 1 98.62 97 GLU A O 1
ATOM 747 N N . ALA A 1 98 ? 1.211 23.125 14.68 1 98.81 98 ALA A N 1
ATOM 748 C CA . ALA A 1 98 ? 0.515 22.031 14 1 98.81 98 ALA A CA 1
ATOM 749 C C . ALA A 1 98 ? 0.278 20.859 14.938 1 98.81 98 ALA A C 1
ATOM 751 O O . ALA A 1 98 ? 1.177 20.453 15.688 1 98.81 98 ALA A O 1
ATOM 752 N N . GLU A 1 99 ? -0.889 20.312 14.922 1 98.5 99 GLU A N 1
ATOM 753 C CA . GLU A 1 99 ? -1.248 19.156 15.734 1 98.5 99 GLU A CA 1
ATOM 754 C C . GLU A 1 99 ? -1.985 18.109 14.906 1 98.5 99 GLU A C 1
ATOM 756 O O . GLU A 1 99 ? -2.951 18.438 14.203 1 98.5 99 GLU A O 1
ATOM 761 N N . THR A 1 100 ? -1.534 16.891 14.961 1 98.44 100 THR A N 1
ATOM 762 C CA . THR A 1 100 ? -2.209 15.758 14.344 1 98.44 100 THR A CA 1
ATOM 763 C C . THR A 1 100 ? -2.682 14.773 15.406 1 98.44 100 THR A C 1
ATOM 765 O O . THR A 1 100 ? -1.891 14.32 16.234 1 98.44 100 THR A O 1
ATOM 768 N N . ASP A 1 101 ? -3.895 14.453 15.391 1 97.75 101 ASP A N 1
ATOM 769 C CA . ASP A 1 101 ? -4.48 13.359 16.156 1 97.75 101 ASP A CA 1
ATOM 770 C C . ASP A 1 101 ? -4.84 12.188 15.234 1 97.75 101 ASP A C 1
ATOM 772 O O . ASP A 1 101 ? -5.453 12.383 14.188 1 97.75 101 ASP A O 1
ATOM 776 N N . PHE A 1 102 ? -4.434 10.977 15.656 1 94.94 102 PHE A N 1
ATOM 777 C CA . PHE A 1 102 ? -4.777 9.852 14.805 1 94.94 102 PHE A CA 1
ATOM 778 C C . PHE A 1 102 ? -4.953 8.578 15.625 1 94.94 102 PHE A C 1
ATOM 780 O O . PHE A 1 102 ? -4.469 8.5 16.766 1 94.94 102 PHE A O 1
ATOM 787 N N . SER A 1 103 ? -5.711 7.66 15.102 1 92.12 103 SER A N 1
ATOM 788 C CA . SER A 1 103 ? -5.84 6.297 15.609 1 92.12 103 SER A CA 1
ATOM 789 C C . SER A 1 103 ? -5.719 5.273 14.484 1 92.12 103 SER A C 1
ATOM 791 O O . SER A 1 103 ? -6.121 5.539 13.352 1 92.12 103 SER A O 1
ATOM 793 N N . LEU A 1 104 ? -5.082 4.16 14.828 1 84.19 104 LEU A N 1
ATOM 794 C CA . LEU A 1 104 ? -4.848 3.121 13.836 1 84.19 104 LEU A CA 1
ATOM 795 C C . LEU A 1 104 ? -5.984 2.102 13.844 1 84.19 104 LEU A C 1
ATOM 7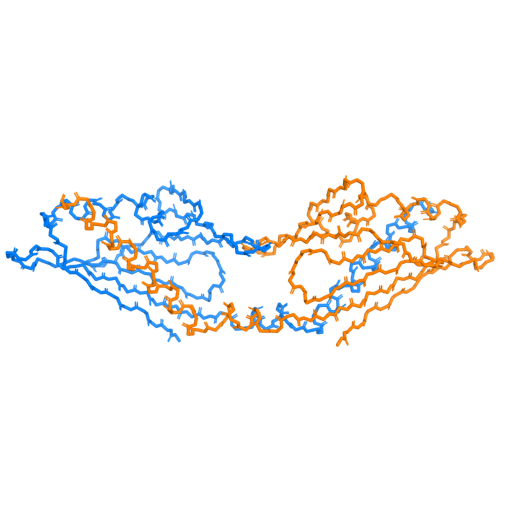97 O O . LEU A 1 104 ? -6.539 1.79 14.898 1 84.19 104 LEU A O 1
ATOM 801 N N . ASP A 1 105 ? -6.355 1.689 12.656 1 77.06 105 ASP A N 1
ATOM 802 C CA . ASP A 1 105 ? -7.242 0.534 12.547 1 77.06 105 ASP A CA 1
ATOM 803 C C . ASP A 1 105 ? -6.465 -0.77 12.703 1 77.06 105 ASP A C 1
ATOM 805 O O . ASP A 1 105 ? -6.016 -1.359 11.719 1 77.06 105 ASP A O 1
ATOM 809 N N . VAL A 1 106 ? -6.246 -1.188 13.836 1 69.62 106 VAL A N 1
ATOM 810 C CA . VAL A 1 106 ? -5.402 -2.314 14.211 1 69.62 106 VAL A CA 1
ATOM 811 C C . VAL A 1 106 ? -5.914 -3.59 13.547 1 69.62 106 VAL A C 1
ATOM 813 O O . VAL A 1 106 ? -5.121 -4.441 13.133 1 69.62 106 VAL A O 1
ATOM 816 N N . ALA A 1 107 ? -7.156 -3.752 13.523 1 70.19 107 ALA A N 1
ATOM 817 C CA . ALA A 1 107 ? -7.742 -4.945 12.914 1 70.19 107 ALA A CA 1
ATOM 818 C C . ALA A 1 107 ? -7.344 -5.062 11.445 1 70.19 107 ALA A C 1
ATOM 820 O O . ALA A 1 107 ? -6.973 -6.145 10.977 1 70.19 107 ALA A O 1
ATOM 821 N N . LEU A 1 108 ? -7.418 -3.986 10.68 1 68.5 108 LEU A N 1
ATOM 822 C CA . LEU A 1 108 ? -7.055 -3.967 9.266 1 68.5 108 LEU A CA 1
ATOM 823 C C . LEU A 1 108 ? -5.582 -4.324 9.078 1 68.5 108 LEU A C 1
ATOM 825 O O . LEU A 1 108 ? -5.242 -5.125 8.211 1 68.5 108 LEU A O 1
ATOM 829 N N . VAL A 1 109 ? -4.781 -3.922 9.914 1 66.19 109 VAL A N 1
ATOM 830 C CA . VAL A 1 109 ? -3.342 -4.148 9.844 1 66.19 109 VAL A CA 1
ATOM 831 C C . VAL A 1 109 ? -3.029 -5.613 10.133 1 66.19 109 VAL A C 1
ATOM 833 O O . VAL A 1 109 ? -2.227 -6.234 9.438 1 66.19 109 VAL A O 1
ATOM 836 N N . GLY A 1 110 ? -3.662 -6.027 11.195 1 68.5 110 GLY A N 1
ATOM 837 C CA . GLY A 1 110 ? -3.484 -7.418 11.586 1 68.5 110 GLY A CA 1
ATOM 838 C C . GLY A 1 110 ? -3.852 -8.391 10.477 1 68.5 110 GLY A C 1
ATOM 839 O O . GLY A 1 110 ? -3.127 -9.359 10.234 1 68.5 110 GLY A O 1
ATOM 840 N N . ASP A 1 111 ? -4.91 -8.086 9.852 1 69.5 111 ASP A N 1
ATOM 841 C CA . ASP A 1 111 ? -5.391 -8.984 8.812 1 69.5 111 ASP A CA 1
ATOM 842 C C . ASP A 1 111 ? -4.434 -9.008 7.621 1 69.5 111 ASP A C 1
ATOM 844 O O . ASP A 1 111 ? -4.199 -10.062 7.027 1 69.5 111 ASP A O 1
ATOM 848 N N . LEU A 1 112 ? -3.875 -7.898 7.293 1 67.94 112 LEU A N 1
ATOM 849 C CA . LEU A 1 112 ? -3.014 -7.785 6.121 1 67.94 112 LEU A CA 1
ATOM 850 C C . LEU A 1 112 ? -1.709 -8.547 6.328 1 67.94 112 LEU A C 1
ATOM 852 O O . LEU A 1 112 ? -1.129 -9.062 5.371 1 67.94 112 LEU A O 1
ATOM 856 N N . LEU A 1 113 ? -1.473 -8.883 7.562 1 68.69 113 LEU A N 1
ATOM 857 C CA . LEU A 1 113 ? -0.152 -9.43 7.852 1 68.69 113 LEU A CA 1
ATOM 858 C C . LEU A 1 113 ? -0.261 -10.836 8.445 1 68.69 113 LEU A C 1
ATOM 860 O O . LEU A 1 113 ? 0.744 -11.422 8.852 1 68.69 113 LEU A O 1
ATOM 864 N N . ASP A 1 114 ? -1.361 -11.258 8.547 1 78 114 ASP A N 1
ATOM 865 C CA . ASP A 1 114 ? -1.577 -12.594 9.109 1 78 114 ASP A CA 1
ATOM 866 C C . ASP A 1 114 ? -1.331 -13.672 8.062 1 78 114 ASP A C 1
ATOM 868 O O . ASP A 1 114 ? -1.967 -13.68 7.008 1 78 114 ASP A O 1
ATOM 872 N N . ALA A 1 115 ? -0.351 -14.531 8.391 1 82.12 115 ALA A N 1
ATOM 873 C CA . ALA A 1 115 ? 0.016 -15.625 7.488 1 82.12 115 ALA A CA 1
ATOM 874 C C . ALA A 1 115 ? -1.208 -16.438 7.098 1 82.12 115 ALA A C 1
ATOM 876 O O . ALA A 1 115 ? -1.299 -16.938 5.965 1 82.12 115 ALA A O 1
ATOM 877 N N . THR A 1 116 ? -2.146 -16.562 7.945 1 86.81 116 THR A N 1
ATOM 878 C CA . THR A 1 116 ? -3.361 -17.328 7.688 1 86.81 116 THR A CA 1
ATOM 879 C C . THR A 1 116 ? -4.199 -16.672 6.598 1 86.81 116 THR A C 1
ATOM 881 O O . THR A 1 116 ? -4.715 -17.344 5.707 1 86.81 116 THR A O 1
ATOM 884 N N . VAL A 1 117 ? -4.312 -15.398 6.762 1 86.81 117 VAL A N 1
ATOM 885 C CA . VAL A 1 117 ? -5.078 -14.633 5.781 1 86.81 117 VAL A CA 1
ATOM 886 C C . VAL A 1 117 ? -4.41 -14.734 4.414 1 86.81 117 VAL A C 1
ATOM 888 O O . VAL A 1 117 ? -5.082 -14.945 3.402 1 86.81 117 VAL A O 1
ATOM 891 N N . ILE A 1 118 ? -3.102 -14.625 4.438 1 87.88 118 ILE A N 1
ATOM 892 C CA . ILE A 1 118 ? -2.338 -14.68 3.197 1 87.88 118 ILE A CA 1
ATOM 893 C C . ILE A 1 118 ? -2.488 -16.062 2.561 1 87.88 118 ILE A C 1
ATOM 895 O O . ILE A 1 118 ? -2.664 -16.172 1.346 1 87.88 118 ILE A O 1
ATOM 899 N N . LYS A 1 119 ? -2.438 -17.094 3.334 1 93.62 119 LYS A N 1
ATOM 900 C CA . LYS A 1 119 ? -2.623 -18.453 2.82 1 93.62 119 LYS A CA 1
ATOM 901 C C . LYS A 1 119 ? -4.004 -18.625 2.199 1 93.62 119 LYS A C 1
ATOM 903 O O . LYS A 1 119 ? -4.141 -19.203 1.125 1 93.62 119 LYS A O 1
ATOM 908 N N . ARG A 1 120 ? -4.98 -18.188 2.863 1 93.12 120 ARG A N 1
ATOM 909 C CA . ARG A 1 120 ? -6.348 -18.281 2.359 1 93.12 120 ARG A CA 1
ATOM 910 C C . ARG A 1 120 ? -6.496 -17.547 1.028 1 93.12 120 ARG A C 1
ATOM 912 O O . ARG A 1 120 ? -7.105 -18.078 0.092 1 93.12 120 ARG A O 1
ATOM 919 N N . GLN A 1 121 ? -5.93 -16.328 1.031 1 92.06 121 GLN A N 1
ATOM 920 C CA . GLN A 1 121 ? -5.977 -15.547 -0.199 1 92.06 121 GLN A CA 1
ATOM 921 C C . GLN A 1 121 ? -5.254 -16.266 -1.336 1 92.06 121 GLN A C 1
ATOM 923 O O . GLN A 1 121 ? -5.758 -16.328 -2.459 1 92.06 121 GLN A O 1
ATOM 928 N N . ARG A 1 122 ? -4.047 -16.781 -1.042 1 95.06 122 ARG A N 1
ATOM 929 C CA . ARG A 1 122 ? -3.27 -17.453 -2.074 1 95.06 122 ARG A CA 1
ATOM 930 C C . ARG A 1 122 ? -4.004 -18.688 -2.59 1 95.06 122 ARG A C 1
ATOM 932 O O . ARG A 1 122 ? -4.012 -18.953 -3.793 1 95.06 122 ARG A O 1
ATOM 939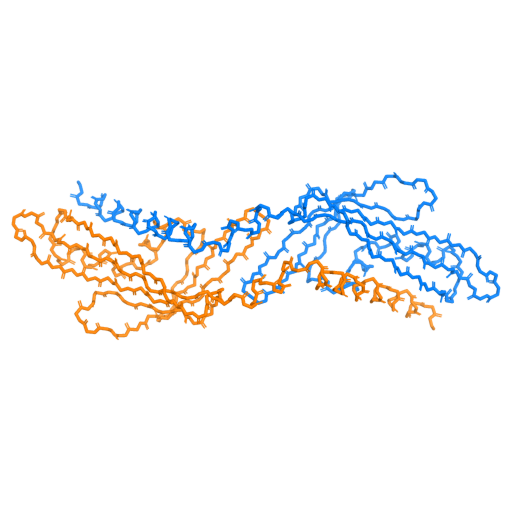 N N . ARG A 1 123 ? -4.645 -19.375 -1.706 1 97.19 123 ARG A N 1
ATOM 940 C CA . ARG A 1 123 ? -5.438 -20.531 -2.111 1 97.19 123 ARG A CA 1
ATOM 941 C C . ARG A 1 123 ? -6.551 -20.125 -3.07 1 97.19 123 ARG A C 1
ATOM 943 O O . ARG A 1 123 ? -6.777 -20.781 -4.086 1 97.19 123 ARG A O 1
ATOM 950 N N . ARG A 1 124 ? -7.199 -19.078 -2.705 1 96.56 124 ARG A N 1
ATOM 951 C CA . ARG A 1 124 ? -8.266 -18.562 -3.566 1 96.56 124 ARG A CA 1
ATOM 952 C C . ARG A 1 124 ? -7.73 -18.219 -4.953 1 96.56 124 ARG A C 1
ATOM 954 O O . ARG A 1 124 ? -8.367 -18.531 -5.961 1 96.56 124 ARG A O 1
ATOM 961 N N . GLU A 1 125 ? -6.602 -17.547 -4.988 1 96.62 125 GLU A N 1
ATOM 962 C CA . GLU A 1 125 ? -5.977 -17.156 -6.25 1 96.62 125 GLU A CA 1
ATOM 963 C C . GLU A 1 125 ? -5.645 -18.375 -7.098 1 96.62 125 GLU A C 1
ATOM 965 O O . GLU A 1 125 ? -5.934 -18.406 -8.297 1 96.62 125 GLU A O 1
ATOM 970 N N . LEU A 1 126 ? -5.07 -19.391 -6.477 1 98.06 126 LEU A N 1
ATOM 971 C CA . LEU A 1 126 ? -4.707 -20.609 -7.195 1 98.06 126 LEU A CA 1
ATOM 972 C C . LEU A 1 126 ? -5.949 -21.359 -7.68 1 98.06 126 LEU A C 1
ATOM 974 O O . LEU A 1 126 ? -5.988 -21.828 -8.82 1 98.06 126 LEU A O 1
ATOM 978 N N . ASP A 1 127 ? -6.996 -21.375 -6.855 1 98 127 ASP A N 1
ATOM 979 C CA . ASP A 1 127 ? -8.25 -22.016 -7.25 1 98 127 ASP A CA 1
ATOM 980 C C . ASP A 1 127 ? -8.867 -21.297 -8.453 1 98 127 ASP A C 1
ATOM 982 O O . ASP A 1 127 ? -9.391 -21.938 -9.367 1 98 127 ASP A O 1
ATOM 986 N N . ALA A 1 128 ? -8.797 -20.016 -8.445 1 98.12 128 ALA A N 1
ATOM 987 C CA . ALA A 1 128 ? -9.336 -19.234 -9.555 1 98.12 128 ALA A CA 1
ATOM 988 C C . ALA A 1 128 ? -8.578 -19.531 -10.852 1 98.12 128 ALA A C 1
ATOM 990 O O . ALA A 1 128 ? -9.172 -19.578 -11.93 1 98.12 128 ALA A O 1
ATOM 991 N N . GLN A 1 129 ? -7.297 -19.641 -10.758 1 98.25 129 GLN A N 1
ATOM 992 C CA . GLN A 1 129 ? -6.508 -20 -11.93 1 98.25 129 GLN A CA 1
ATOM 993 C C . GLN A 1 129 ? -6.918 -21.375 -12.461 1 98.25 129 GLN A C 1
ATOM 995 O O . GLN A 1 129 ? -6.996 -21.578 -13.68 1 98.25 129 GLN A O 1
ATOM 1000 N N . PHE A 1 130 ? -7.203 -22.312 -11.555 1 98.19 130 PHE A N 1
ATOM 1001 C CA . PHE A 1 130 ? -7.637 -23.625 -11.984 1 98.19 130 PHE A CA 1
ATOM 1002 C C . PHE A 1 130 ? -9.047 -23.578 -12.562 1 98.19 130 PHE A C 1
ATOM 1004 O O . PHE A 1 130 ? -9.367 -24.297 -13.508 1 98.19 130 PHE A O 1
ATOM 1011 N N . ASP A 1 131 ? -9.922 -22.703 -11.977 1 97.5 131 ASP A N 1
ATOM 1012 C CA . ASP A 1 131 ? -11.211 -22.453 -12.609 1 97.5 131 ASP A CA 1
ATOM 1013 C C . ASP A 1 131 ? -11.039 -21.984 -14.047 1 97.5 131 ASP A C 1
ATOM 1015 O O . ASP A 1 131 ? -11.773 -22.406 -14.938 1 97.5 131 ASP A O 1
ATOM 1019 N N . HIS A 1 132 ? -10.102 -21.125 -14.227 1 97.12 132 HIS A N 1
ATOM 1020 C CA . HIS A 1 132 ? -9.797 -20.625 -15.562 1 97.12 132 HIS A CA 1
ATOM 1021 C C . HIS A 1 132 ? -9.383 -21.75 -16.5 1 97.12 132 HIS A C 1
ATOM 1023 O O . HIS A 1 132 ? -9.883 -21.859 -17.609 1 97.12 132 HIS A O 1
ATOM 1029 N N . LEU A 1 133 ? -8.461 -22.641 -16.078 1 96.81 133 LEU A N 1
ATOM 1030 C CA . LEU A 1 133 ? -8.055 -23.781 -16.906 1 96.81 133 LEU A CA 1
ATOM 1031 C C . LEU A 1 133 ? -9.25 -24.641 -17.281 1 96.81 133 LEU A C 1
ATOM 1033 O O . LEU A 1 133 ? -9.414 -25.016 -18.438 1 96.81 133 LEU A O 1
ATOM 1037 N N . GLU A 1 134 ? -10.102 -24.875 -16.297 1 96.38 134 GLU A N 1
ATOM 1038 C CA . GLU A 1 134 ? -11.281 -25.703 -16.547 1 96.38 134 GLU A CA 1
ATOM 1039 C C . GLU A 1 134 ? -12.203 -25.062 -17.562 1 96.38 134 GLU A C 1
ATOM 1041 O O . GLU A 1 134 ? -12.789 -25.75 -18.406 1 96.38 134 GLU A O 1
ATOM 1046 N N . SER A 1 135 ? -12.281 -23.812 -17.484 1 96.12 135 SER A N 1
ATOM 1047 C CA . SER A 1 135 ? -13.219 -23.109 -18.359 1 96.12 135 SER A CA 1
ATOM 1048 C C . SER A 1 135 ? -12.766 -23.188 -19.812 1 96.12 135 SER A C 1
ATOM 1050 O O . SER A 1 135 ? -13.578 -23.016 -20.719 1 96.12 135 SER A O 1
ATOM 1052 N N . LEU A 1 136 ? -11.508 -23.406 -20.047 1 94.69 136 LEU A N 1
ATOM 1053 C CA . LEU A 1 136 ? -10.961 -23.453 -21.391 1 94.69 136 LEU A CA 1
ATOM 1054 C C . LEU A 1 136 ? -11.289 -24.781 -22.062 1 94.69 136 LEU A C 1
ATOM 1056 O O . LEU A 1 136 ? -11.219 -24.891 -23.297 1 94.69 136 LEU A O 1
ATOM 1060 N N . PHE A 1 137 ? -11.609 -25.844 -21.344 1 90.56 137 PHE A N 1
ATOM 1061 C CA . PHE A 1 137 ? -11.789 -27.172 -21.891 1 90.56 137 PHE A CA 1
ATOM 1062 C C . PHE A 1 137 ? -13.18 -27.703 -21.562 1 90.56 137 PHE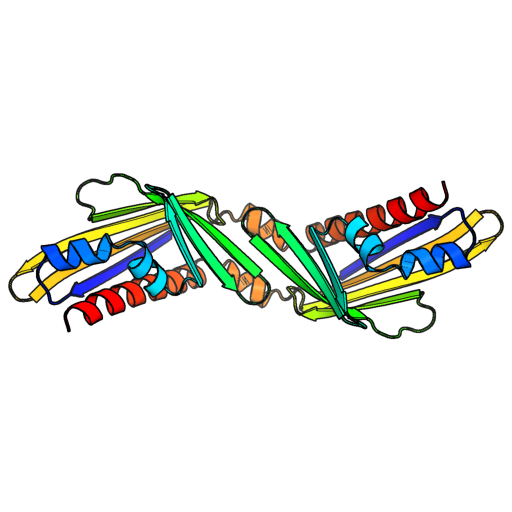 A C 1
ATOM 1064 O O . PHE A 1 137 ? -13.484 -28.875 -21.812 1 90.56 137 PHE A O 1
ATOM 1071 N N . ALA A 1 138 ? -13.906 -26.875 -20.953 1 79.31 138 ALA A N 1
ATOM 1072 C CA . ALA A 1 138 ? -15.305 -27.25 -20.75 1 79.31 138 ALA A CA 1
ATOM 1073 C C . ALA A 1 138 ? -16.078 -27.188 -22.062 1 79.31 138 ALA A C 1
ATOM 1075 O O . ALA A 1 138 ? -15.711 -26.453 -22.984 1 79.31 138 ALA A O 1
ATOM 1076 N N . MET B 1 1 ? 8.852 -20.141 7.242 1 90 1 MET B N 1
ATOM 1077 C CA . MET B 1 1 ? 8.383 -20.344 5.875 1 90 1 MET B CA 1
ATOM 1078 C C . MET B 1 1 ? 7.016 -21.016 5.863 1 90 1 MET B C 1
ATOM 1080 O O . MET B 1 1 ? 6.766 -21.938 6.637 1 90 1 MET B O 1
ATOM 1084 N N . GLU B 1 2 ? 5.996 -20.516 5.02 1 93.06 2 GLU B N 1
ATOM 1085 C CA . GLU B 1 2 ? 4.645 -21.047 4.867 1 93.06 2 GLU B CA 1
ATOM 1086 C C . GLU B 1 2 ? 4.43 -21.609 3.467 1 93.06 2 GLU B C 1
ATOM 1088 O O . GLU B 1 2 ? 5.129 -21.234 2.525 1 93.06 2 GLU B O 1
ATOM 1093 N N . THR B 1 3 ? 3.506 -22.594 3.396 1 96.88 3 THR B N 1
ATOM 1094 C CA . THR B 1 3 ? 3.244 -23.234 2.113 1 96.88 3 THR B CA 1
ATOM 1095 C C . THR B 1 3 ? 1.743 -23.312 1.845 1 96.88 3 THR B C 1
ATOM 1097 O O . THR B 1 3 ? 0.96 -23.625 2.748 1 96.88 3 THR B O 1
ATOM 1100 N N . VAL B 1 4 ? 1.37 -23.062 0.623 1 97.69 4 VAL B N 1
ATOM 1101 C CA . VAL B 1 4 ? 0.028 -23.297 0.102 1 97.69 4 VAL B CA 1
ATOM 1102 C C . VAL B 1 4 ? 0.099 -24.234 -1.104 1 97.69 4 VAL B C 1
ATOM 1104 O O . VAL B 1 4 ? 0.844 -23.969 -2.053 1 97.69 4 VAL B O 1
ATOM 1107 N N . SER B 1 5 ? -0.631 -25.297 -1.039 1 98.31 5 SER B N 1
ATOM 1108 C CA . SER B 1 5 ? -0.666 -26.234 -2.154 1 98.31 5 SER B CA 1
ATOM 1109 C C . SER B 1 5 ? -2.1 -26.594 -2.533 1 98.31 5 SER B C 1
ATOM 1111 O O . SER B 1 5 ? -2.93 -26.859 -1.661 1 98.31 5 SER B O 1
ATOM 1113 N N . VAL B 1 6 ? -2.336 -26.562 -3.822 1 98.44 6 VAL B N 1
ATOM 1114 C CA . VAL B 1 6 ? -3.627 -26.969 -4.359 1 98.44 6 VAL B CA 1
ATOM 1115 C C . VAL B 1 6 ? -3.416 -27.859 -5.582 1 98.44 6 VAL B C 1
ATOM 1117 O O . VAL B 1 6 ? -2.41 -27.734 -6.285 1 98.44 6 VAL B O 1
ATOM 1120 N N . SER B 1 7 ? -4.27 -28.719 -5.789 1 98.5 7 SER B N 1
ATOM 1121 C CA . SER B 1 7 ? -4.25 -29.547 -6.992 1 98.5 7 SER B CA 1
ATOM 1122 C C . SER B 1 7 ? -5.664 -29.812 -7.504 1 98.5 7 SER B C 1
ATOM 1124 O O . SER B 1 7 ? -6.625 -29.766 -6.734 1 98.5 7 SER B O 1
ATOM 1126 N N . ARG B 1 8 ? -5.715 -30 -8.758 1 98.38 8 ARG B N 1
ATOM 1127 C CA . ARG B 1 8 ? -6.98 -30.297 -9.422 1 98.38 8 ARG B CA 1
ATOM 1128 C C . ARG B 1 8 ? -6.75 -31.062 -10.719 1 98.38 8 ARG B C 1
ATOM 1130 O O . ARG B 1 8 ? -5.73 -30.875 -11.391 1 98.38 8 ARG B O 1
ATOM 1137 N N . THR B 1 9 ? -7.66 -31.953 -11.031 1 97.94 9 THR B N 1
ATOM 1138 C CA . THR B 1 9 ? -7.629 -32.625 -12.32 1 97.94 9 THR B CA 1
ATOM 1139 C C . THR B 1 9 ? -8.445 -31.859 -13.352 1 97.94 9 THR B C 1
ATOM 1141 O O . THR B 1 9 ? -9.625 -31.562 -13.133 1 97.94 9 THR B O 1
ATOM 1144 N N . ILE B 1 10 ? -7.848 -31.469 -14.422 1 97.5 10 ILE B N 1
ATOM 1145 C CA . ILE B 1 10 ? -8.445 -30.703 -15.516 1 97.5 10 ILE B CA 1
ATOM 1146 C C . ILE B 1 10 ? -8.727 -31.625 -16.703 1 97.5 10 ILE B C 1
ATOM 1148 O O . ILE B 1 10 ? -7.848 -32.375 -17.125 1 97.5 10 ILE B O 1
ATOM 1152 N N . SER B 1 11 ? -9.914 -31.453 -17.203 1 93.94 11 SER B N 1
ATOM 1153 C CA . SER B 1 11 ? -10.266 -32.25 -18.375 1 93.94 11 SER B CA 1
ATOM 1154 C C . SER B 1 11 ? -9.695 -31.609 -19.641 1 93.94 11 SER B C 1
ATOM 1156 O O . SER B 1 11 ? -9.812 -30.406 -19.859 1 93.94 11 SER B O 1
ATOM 1158 N N . GLY B 1 12 ? -8.812 -32.219 -20.359 1 92.69 12 GLY B N 1
ATOM 1159 C CA . GLY B 1 12 ? -8.219 -31.734 -21.578 1 92.69 12 GLY B CA 1
ATOM 1160 C C . GLY B 1 12 ? -6.883 -32.375 -21.906 1 92.69 12 GLY B C 1
ATOM 1161 O O . GLY B 1 12 ? -6.27 -33 -21.047 1 92.69 12 GLY B O 1
ATOM 1162 N N . PRO B 1 13 ? -6.527 -32.188 -23.125 1 94.75 13 PRO B N 1
ATOM 1163 C CA . PRO B 1 13 ? -5.223 -32.75 -23.516 1 94.75 13 PRO B CA 1
ATOM 1164 C C . PRO B 1 13 ? -4.066 -32.094 -22.766 1 94.75 13 PRO B C 1
ATOM 1166 O O . PRO B 1 13 ? -4.102 -30.891 -22.484 1 94.75 13 PRO B O 1
ATOM 1169 N N . GLU B 1 14 ? -3.084 -32.844 -22.406 1 96.44 14 GLU B N 1
ATOM 1170 C CA . GLU B 1 14 ? -1.94 -32.375 -21.625 1 96.44 14 GLU B CA 1
ATOM 1171 C C . GLU B 1 14 ? -1.278 -31.172 -22.281 1 96.44 14 GLU B C 1
ATOM 1173 O O . GLU B 1 14 ? -0.99 -30.188 -21.609 1 96.44 14 GLU B O 1
ATOM 1178 N N . SER B 1 15 ? -1.052 -31.25 -23.609 1 96.31 15 SER B N 1
ATOM 1179 C CA . SER B 1 15 ? -0.357 -30.188 -24.312 1 96.31 15 SER B CA 1
ATOM 1180 C C . SER B 1 15 ? -1.14 -28.875 -24.25 1 96.31 15 SER B C 1
ATOM 1182 O O . SER B 1 15 ? -0.555 -27.812 -24.078 1 96.31 15 SER B O 1
ATOM 1184 N N . ALA B 1 16 ? -2.453 -28.922 -24.297 1 96.81 16 ALA B N 1
ATOM 1185 C CA . ALA B 1 16 ? -3.291 -27.734 -24.266 1 96.81 16 ALA B CA 1
ATOM 1186 C C . ALA B 1 16 ? -3.307 -27.109 -22.875 1 96.81 16 ALA B C 1
ATOM 1188 O O . ALA B 1 16 ? -3.289 -25.891 -22.734 1 96.81 16 ALA B O 1
ATOM 1189 N N . VAL B 1 17 ? -3.373 -27.953 -21.859 1 97.94 17 VAL B N 1
ATOM 1190 C CA . VAL B 1 17 ? -3.35 -27.469 -20.484 1 97.94 17 VAL B CA 1
ATOM 1191 C C . VAL B 1 17 ? -2.012 -26.781 -20.188 1 97.94 17 VAL B C 1
ATOM 1193 O O . VAL B 1 17 ? -1.974 -25.703 -19.594 1 97.94 17 VAL B O 1
ATOM 1196 N N . ARG B 1 18 ? -0.938 -27.391 -20.656 1 98.19 18 ARG B N 1
ATOM 1197 C CA . ARG B 1 18 ? 0.397 -26.812 -20.516 1 98.19 18 ARG B CA 1
ATOM 1198 C C . ARG B 1 18 ? 0.474 -25.453 -21.172 1 98.19 18 ARG B C 1
ATOM 1200 O O . ARG B 1 18 ? 0.956 -24.484 -20.578 1 98.19 18 ARG B O 1
ATOM 1207 N N . ASP B 1 19 ? -0.035 -25.391 -22.391 1 98 19 ASP B N 1
ATOM 1208 C CA . ASP B 1 19 ? -0.004 -24.141 -23.125 1 98 19 ASP B CA 1
ATOM 1209 C C . ASP B 1 19 ? -0.81 -23.047 -22.422 1 98 19 ASP B C 1
ATOM 1211 O O . ASP B 1 19 ? -0.42 -21.891 -22.422 1 98 19 ASP B O 1
ATOM 1215 N N . ALA B 1 20 ? -1.923 -23.453 -21.828 1 98 20 ALA B N 1
ATOM 1216 C CA . ALA B 1 20 ? -2.779 -22.5 -21.125 1 98 20 ALA B CA 1
ATOM 1217 C C . ALA B 1 20 ? -2.072 -21.938 -19.891 1 98 20 ALA B C 1
ATOM 1219 O O . ALA B 1 20 ? -2.215 -20.75 -19.578 1 98 20 ALA B O 1
ATOM 1220 N N . ILE B 1 21 ? -1.321 -22.766 -19.188 1 98.44 21 ILE B N 1
ATOM 1221 C CA . ILE B 1 21 ? -0.554 -22.328 -18.031 1 98.44 21 ILE B CA 1
ATOM 1222 C C . ILE B 1 21 ? 0.558 -21.375 -18.484 1 98.44 21 ILE B C 1
ATOM 1224 O O . ILE B 1 21 ? 0.84 -20.375 -17.812 1 98.44 21 ILE B O 1
ATOM 1228 N N . LEU B 1 22 ? 1.089 -21.609 -19.672 1 98.12 22 LEU B N 1
ATOM 1229 C CA . LEU B 1 22 ? 2.23 -20.844 -20.172 1 98.12 22 LEU B CA 1
ATOM 1230 C C . LEU B 1 22 ? 1.777 -19.531 -20.781 1 98.12 22 LEU B C 1
ATOM 1232 O O . LEU B 1 22 ? 2.602 -18.656 -21.062 1 98.12 22 LEU B O 1
ATOM 1236 N N . ASP B 1 23 ? 0.478 -19.484 -21.047 1 97.94 23 ASP B N 1
ATOM 1237 C CA . ASP B 1 23 ? -0.09 -18.172 -21.375 1 97.94 23 ASP B CA 1
ATOM 1238 C C . ASP B 1 23 ? -0.241 -17.312 -20.125 1 97.94 23 ASP B C 1
ATOM 1240 O O . ASP B 1 23 ? -1.355 -17.094 -19.641 1 97.94 23 ASP B O 1
ATOM 1244 N N . VAL B 1 24 ? 0.811 -16.75 -19.719 1 98 24 VAL B N 1
ATOM 1245 C CA . VAL B 1 24 ? 1.017 -16.297 -18.359 1 98 24 VAL B CA 1
ATOM 1246 C C . VAL B 1 24 ? 0.091 -15.117 -18.062 1 98 24 VAL B C 1
ATOM 1248 O O . VAL B 1 24 ? -0.521 -15.055 -16.984 1 98 24 VAL B O 1
ATOM 1251 N N . GLU B 1 25 ? -0.046 -14.156 -18.922 1 97.56 25 GLU B N 1
ATOM 1252 C CA . GLU B 1 25 ? -0.821 -12.953 -18.641 1 97.56 25 GLU B CA 1
ATOM 1253 C C . GLU B 1 25 ? -2.279 -13.289 -18.344 1 97.56 25 GLU B C 1
ATOM 1255 O O . GLU B 1 25 ? -2.789 -12.984 -17.266 1 97.56 25 GLU B O 1
ATOM 1260 N N . PRO B 1 26 ? -2.98 -14.039 -19.266 1 97.31 26 PRO B N 1
ATOM 1261 C CA . PRO B 1 26 ? -4.352 -14.43 -18.938 1 97.31 26 PRO B CA 1
ATOM 1262 C C . PRO B 1 26 ? -4.422 -15.352 -17.719 1 97.31 26 PRO B C 1
ATOM 1264 O O . PRO B 1 26 ? -5.371 -15.273 -16.938 1 97.31 26 PRO B O 1
ATOM 1267 N N . PHE B 1 27 ? -3.484 -16.219 -17.547 1 97.75 27 PHE B N 1
ATOM 1268 C CA . PHE B 1 27 ? -3.438 -17.156 -16.438 1 97.75 27 PHE B CA 1
ATOM 1269 C C . PHE B 1 27 ? -3.322 -16.422 -15.109 1 97.75 27 PHE B C 1
ATOM 1271 O O . PHE B 1 27 ? -4.051 -16.734 -14.164 1 97.75 27 PHE B O 1
ATOM 1278 N N . MET B 1 28 ? -2.521 -15.344 -15.055 1 97.88 28 MET B N 1
ATOM 1279 C CA . MET B 1 28 ? -2.336 -14.547 -13.836 1 97.88 28 MET B CA 1
ATOM 1280 C C . MET B 1 28 ? -3.531 -13.633 -13.602 1 97.88 28 MET B C 1
ATOM 1282 O O . MET B 1 28 ? -3.928 -13.406 -12.453 1 97.88 28 MET B O 1
ATOM 1286 N N . LEU B 1 29 ? -4.078 -13.062 -14.625 1 97.56 29 LEU B N 1
ATOM 1287 C CA . LEU B 1 29 ? -5.262 -12.219 -14.5 1 97.56 29 LEU B CA 1
ATOM 1288 C C . LEU B 1 29 ? -6.418 -12.992 -13.867 1 97.56 29 LEU B C 1
ATOM 1290 O O . LEU B 1 29 ? -7.207 -12.43 -13.109 1 97.56 29 LEU B O 1
ATOM 1294 N N . SER B 1 30 ? -6.473 -14.273 -14.141 1 97.88 30 SER B N 1
ATOM 1295 C CA . SER B 1 30 ? -7.562 -15.094 -13.625 1 97.88 30 SER B CA 1
ATOM 1296 C C . SER B 1 30 ? -7.461 -15.258 -12.109 1 97.88 30 SER B C 1
ATOM 1298 O O . SER B 1 30 ? -8.445 -15.594 -11.453 1 97.88 30 SER B O 1
ATOM 1300 N N . ALA B 1 31 ? -6.309 -15.016 -11.594 1 97.38 31 ALA B N 1
ATOM 1301 C CA . ALA B 1 31 ? -6.102 -15.109 -10.148 1 97.38 31 ALA B CA 1
ATOM 1302 C C . ALA B 1 31 ? -6.668 -13.883 -9.43 1 97.38 31 ALA B C 1
ATOM 1304 O O . ALA B 1 31 ? -6.68 -13.836 -8.203 1 97.38 31 ALA B O 1
ATOM 1305 N N . GLY B 1 32 ? -7.059 -12.883 -10.156 1 96.06 32 GLY B N 1
ATOM 1306 C CA . GLY B 1 32 ? -7.73 -11.75 -9.539 1 96.06 32 GLY B CA 1
ATOM 1307 C C . GLY B 1 32 ? -6.848 -10.516 -9.43 1 96.06 32 GLY B C 1
ATOM 1308 O O . GLY B 1 32 ? -7.199 -9.555 -8.742 1 96.06 32 GLY B O 1
ATOM 1309 N N . PHE B 1 33 ? -5.707 -10.508 -10.078 1 95.94 33 PHE B N 1
ATOM 1310 C CA . PHE B 1 33 ? -4.867 -9.32 -10.102 1 95.94 33 PHE B CA 1
ATOM 1311 C C . PHE B 1 33 ? -5.504 -8.219 -10.945 1 95.94 33 PHE B C 1
ATOM 1313 O O . PHE B 1 33 ? -6.145 -8.508 -11.961 1 95.94 33 PHE B O 1
ATOM 1320 N N . ASP B 1 34 ? -5.285 -6.965 -10.578 1 96.56 34 ASP B N 1
ATOM 1321 C CA . ASP B 1 34 ? -5.859 -5.828 -11.289 1 96.56 34 ASP B CA 1
ATOM 1322 C C . ASP B 1 34 ? -5.117 -5.57 -12.602 1 96.56 34 ASP B C 1
ATOM 1324 O O . ASP B 1 34 ? -5.73 -5.184 -13.602 1 96.56 34 ASP B O 1
ATOM 1328 N N . GLU B 1 35 ? -3.82 -5.727 -12.539 1 97.5 35 GLU B N 1
ATOM 1329 C CA . GLU B 1 35 ? -2.973 -5.562 -13.719 1 97.5 35 GLU B CA 1
ATOM 1330 C C . GLU B 1 35 ? -1.874 -6.621 -13.758 1 97.5 35 GLU B C 1
ATOM 1332 O O . GLU B 1 35 ? -1.303 -6.973 -12.727 1 97.5 35 GLU B O 1
ATOM 1337 N N . VAL B 1 36 ? -1.582 -7.094 -15 1 98.06 36 VAL B N 1
ATOM 1338 C CA . VAL B 1 36 ? -0.491 -8.031 -15.25 1 98.06 36 VAL B CA 1
ATOM 1339 C C . VAL B 1 36 ? 0.276 -7.613 -16.5 1 98.06 36 VAL B C 1
ATOM 1341 O O . VAL B 1 36 ? -0.326 -7.34 -17.547 1 98.06 36 VAL B O 1
ATOM 1344 N N . THR B 1 37 ? 1.541 -7.535 -16.375 1 97.94 37 THR B N 1
ATOM 1345 C CA . THR B 1 37 ? 2.416 -7.328 -17.516 1 97.94 37 THR B CA 1
ATOM 1346 C C . THR B 1 37 ? 3.553 -8.344 -17.531 1 97.94 37 THR B C 1
ATOM 1348 O O . THR B 1 37 ? 4.17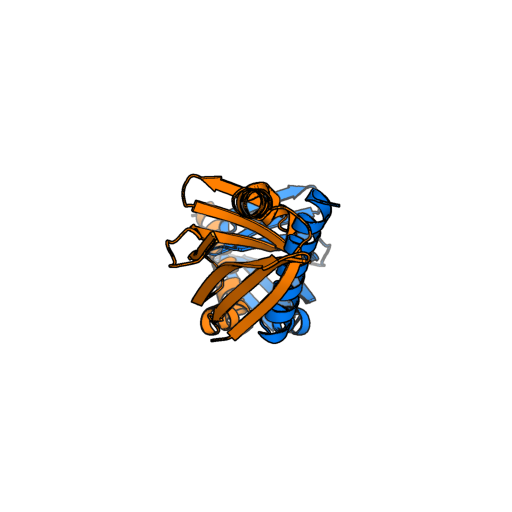2 -8.602 -16.484 1 97.94 37 THR B O 1
ATOM 1351 N N . VAL B 1 38 ? 3.783 -8.898 -18.703 1 97.94 38 VAL B N 1
ATOM 1352 C CA . VAL B 1 38 ? 4.852 -9.875 -18.859 1 97.94 38 VAL B CA 1
ATOM 1353 C C . VAL B 1 38 ? 5.871 -9.375 -19.875 1 97.94 38 VAL B C 1
ATOM 1355 O O . VAL B 1 38 ? 5.504 -9 -21 1 97.94 38 VAL B O 1
ATOM 1358 N N . ASP B 1 39 ? 7.074 -9.328 -19.469 1 97.19 39 ASP B N 1
ATOM 1359 C CA . ASP B 1 39 ? 8.203 -8.984 -20.344 1 97.19 39 ASP B CA 1
ATOM 1360 C C . ASP B 1 39 ? 9.328 -10 -20.203 1 97.19 39 ASP B C 1
ATOM 1362 O O . ASP B 1 39 ? 10.172 -9.891 -19.312 1 97.19 39 ASP B O 1
ATOM 1366 N N . GLY B 1 40 ? 9.359 -10.93 -21.219 1 96.25 40 GLY B N 1
ATOM 1367 C CA . GLY B 1 40 ? 10.312 -12.023 -21.078 1 96.25 40 GLY B CA 1
ATOM 1368 C C . GLY B 1 40 ? 10.102 -12.828 -19.797 1 96.25 40 GLY B C 1
ATOM 1369 O O . GLY B 1 40 ? 9.016 -13.375 -19.578 1 96.25 40 GLY B O 1
ATOM 1370 N N . ASP B 1 41 ? 11.102 -12.734 -18.938 1 97.38 41 ASP B N 1
ATOM 1371 C CA . ASP B 1 41 ? 11.031 -13.516 -17.719 1 97.38 41 ASP B CA 1
ATOM 1372 C C . ASP B 1 41 ? 10.445 -12.703 -16.562 1 97.38 41 ASP B C 1
ATOM 1374 O O . ASP B 1 41 ? 10.211 -13.227 -15.477 1 97.38 41 ASP B O 1
ATOM 1378 N N . GLU B 1 42 ? 10.18 -11.5 -16.859 1 98.25 42 GLU B N 1
ATOM 1379 C CA . GLU B 1 42 ? 9.664 -10.633 -15.805 1 98.25 42 GLU B CA 1
ATOM 1380 C C . GLU B 1 42 ? 8.141 -10.562 -15.844 1 98.25 42 GLU B C 1
ATOM 1382 O O . GLU B 1 42 ? 7.547 -10.398 -16.906 1 98.25 42 GLU B O 1
ATOM 1387 N N . ILE B 1 43 ? 7.531 -10.766 -14.641 1 98.38 43 ILE B N 1
ATOM 1388 C CA . ILE B 1 43 ? 6.086 -10.664 -14.461 1 98.38 43 ILE B CA 1
ATOM 1389 C C . ILE B 1 43 ? 5.777 -9.578 -13.43 1 98.38 43 ILE B C 1
ATOM 1391 O O . ILE B 1 43 ? 6.281 -9.617 -12.312 1 98.38 43 ILE B O 1
ATOM 1395 N N . HIS B 1 44 ? 5.016 -8.625 -13.805 1 98.25 44 HIS B N 1
ATOM 1396 C CA . HIS B 1 44 ? 4.617 -7.543 -12.914 1 98.25 44 HIS B CA 1
ATOM 1397 C C . HIS B 1 44 ? 3.123 -7.598 -12.609 1 98.25 44 HIS B C 1
ATOM 1399 O O . HIS B 1 44 ? 2.303 -7.656 -13.531 1 98.25 44 HIS B O 1
ATOM 1405 N N . LEU B 1 45 ? 2.842 -7.625 -11.305 1 97.88 45 LEU B N 1
ATOM 1406 C CA . LEU B 1 45 ? 1.459 -7.723 -10.852 1 97.88 45 LEU B CA 1
ATOM 1407 C C . LEU B 1 45 ? 1.088 -6.527 -9.984 1 97.88 45 LEU B C 1
ATOM 1409 O O . LEU B 1 45 ? 1.892 -6.078 -9.164 1 97.88 45 LEU B O 1
ATOM 1413 N N . VAL B 1 46 ? -0.143 -6.09 -10.117 1 95.94 46 VAL B N 1
ATOM 1414 C CA . VAL B 1 46 ? -0.669 -5.016 -9.289 1 95.94 46 VAL B CA 1
ATOM 1415 C C . VAL B 1 46 ? -1.992 -5.449 -8.656 1 95.94 46 VAL B C 1
ATOM 1417 O O . VAL B 1 46 ? -2.848 -6.027 -9.336 1 95.94 46 VAL B O 1
ATOM 1420 N N . ASN B 1 47 ? -2.076 -5.289 -7.379 1 94 47 ASN B N 1
ATOM 1421 C CA . ASN B 1 47 ? -3.346 -5.402 -6.668 1 94 47 ASN B CA 1
ATOM 1422 C C . ASN B 1 47 ? -3.717 -4.094 -5.973 1 94 47 ASN B C 1
ATOM 1424 O O . ASN B 1 47 ? -2.889 -3.492 -5.289 1 94 47 ASN B O 1
ATOM 1428 N N . ARG B 1 48 ? -4.863 -3.719 -6.148 1 90.38 48 ARG B N 1
ATOM 1429 C CA . ARG B 1 48 ? -5.391 -2.564 -5.43 1 90.38 48 ARG B CA 1
ATOM 1430 C C . ARG B 1 48 ? -6.266 -3 -4.262 1 90.38 48 ARG B C 1
ATOM 1432 O O . ARG B 1 48 ? -7.184 -3.803 -4.434 1 90.38 48 ARG B O 1
ATOM 1439 N N . VAL B 1 49 ? -5.906 -2.609 -3.145 1 80.81 49 VAL B N 1
ATOM 1440 C CA . VAL B 1 49 ? -6.598 -2.975 -1.913 1 80.81 49 VAL B CA 1
ATOM 1441 C C . VAL B 1 49 ? -6.992 -1.714 -1.146 1 80.81 49 VAL B C 1
ATOM 1443 O O . VAL B 1 49 ? -6.172 -1.14 -0.423 1 80.81 49 VAL B O 1
ATOM 1446 N N . GLY B 1 50 ? -8.297 -1.483 -1.211 1 78.56 50 GLY B N 1
ATOM 1447 C CA . GLY B 1 50 ? -8.703 -0.231 -0.592 1 78.56 50 GLY B CA 1
ATOM 1448 C C . GLY B 1 50 ? -7.941 0.969 -1.118 1 78.56 50 GLY B C 1
ATOM 1449 O O . GLY B 1 50 ? -7.961 1.247 -2.318 1 78.56 50 GLY B O 1
ATOM 1450 N N . ILE B 1 51 ? -7.125 1.577 -0.163 1 78.56 51 ILE B N 1
ATOM 1451 C CA . ILE B 1 51 ? -6.434 2.82 -0.487 1 78.56 51 ILE B CA 1
ATOM 1452 C C . ILE B 1 51 ? -5.008 2.514 -0.95 1 78.56 51 ILE B C 1
ATOM 1454 O O . ILE B 1 51 ? -4.242 3.426 -1.269 1 78.56 51 ILE B O 1
ATOM 1458 N N . ALA B 1 52 ? -4.711 1.289 -0.932 1 84.06 52 ALA B N 1
ATOM 1459 C CA . ALA B 1 52 ? -3.336 0.903 -1.241 1 84.06 52 ALA B CA 1
ATOM 1460 C C . ALA B 1 52 ? -3.26 0.176 -2.58 1 84.06 52 ALA B C 1
ATOM 1462 O O . ALA B 1 52 ? -4.219 -0.476 -2.996 1 84.06 52 ALA B O 1
ATOM 1463 N N . GLN B 1 53 ? -2.18 0.472 -3.174 1 90.31 53 GLN B N 1
ATOM 1464 C CA . GLN B 1 53 ? -1.771 -0.33 -4.32 1 90.31 53 GLN B CA 1
ATOM 1465 C C . GLN B 1 53 ? -0.49 -1.104 -4.027 1 90.31 53 GLN B C 1
ATOM 1467 O O . GLN B 1 53 ? 0.497 -0.527 -3.564 1 90.31 53 GLN B O 1
ATOM 1472 N N . LEU B 1 54 ? -0.542 -2.355 -4.262 1 90.44 54 LEU B N 1
ATOM 1473 C CA . LEU B 1 54 ? 0.613 -3.219 -4.043 1 90.44 54 LEU B CA 1
ATOM 1474 C C . LEU B 1 54 ? 1.165 -3.734 -5.367 1 90.44 54 LEU B C 1
ATOM 1476 O O . LEU B 1 54 ? 0.402 -4.16 -6.238 1 90.44 54 LEU B O 1
ATOM 1480 N N . GLU B 1 55 ? 2.426 -3.607 -5.48 1 93.69 55 GLU B N 1
ATOM 1481 C CA . GLU B 1 55 ? 3.082 -4.113 -6.684 1 93.69 55 GLU B CA 1
ATOM 1482 C C . GLU B 1 55 ? 4.004 -5.285 -6.359 1 93.69 55 GLU B C 1
ATOM 1484 O O . GLU B 1 55 ? 4.699 -5.27 -5.34 1 93.69 55 GLU B O 1
ATOM 1489 N N . LEU B 1 56 ? 3.971 -6.281 -7.176 1 95.5 56 LEU B N 1
ATOM 1490 C CA . LEU B 1 56 ? 4.828 -7.457 -7.066 1 95.5 56 LEU B CA 1
ATOM 1491 C C . LEU B 1 56 ? 5.547 -7.727 -8.383 1 95.5 56 LEU B C 1
ATOM 1493 O O . LEU B 1 56 ? 4.918 -7.785 -9.445 1 95.5 56 LEU B O 1
ATOM 1497 N N . ALA B 1 57 ? 6.852 -7.82 -8.273 1 97.19 57 ALA B N 1
ATOM 1498 C CA . ALA B 1 57 ? 7.656 -8.242 -9.422 1 97.19 57 ALA B CA 1
ATOM 1499 C C . ALA B 1 57 ? 8.141 -9.68 -9.25 1 97.19 57 ALA B C 1
ATOM 1501 O O . ALA B 1 57 ? 8.805 -10.008 -8.266 1 97.19 57 ALA B O 1
ATOM 1502 N N . LEU B 1 58 ? 7.758 -10.43 -10.195 1 98.44 58 LEU B N 1
ATOM 1503 C CA . LEU B 1 58 ? 8.172 -11.828 -10.211 1 98.44 58 LEU B CA 1
ATOM 1504 C C . LEU B 1 58 ? 9.164 -12.094 -11.336 1 98.44 58 LEU B C 1
ATOM 1506 O O . LEU B 1 58 ? 9.188 -11.367 -12.328 1 98.44 58 LEU B O 1
ATOM 1510 N N . ARG B 1 59 ? 10.016 -13.109 -11.125 1 98.62 59 ARG B N 1
ATOM 1511 C CA . ARG B 1 59 ? 10.922 -13.617 -12.148 1 98.62 59 ARG B CA 1
ATOM 1512 C C . ARG B 1 59 ? 10.688 -15.094 -12.414 1 98.62 59 ARG B C 1
ATOM 1514 O O . ARG B 1 59 ? 10.742 -15.914 -11.492 1 98.62 59 ARG B O 1
ATOM 1521 N N . ARG B 1 60 ? 10.414 -15.352 -13.68 1 98.56 60 ARG B N 1
ATOM 1522 C CA . ARG B 1 60 ? 10.328 -16.75 -14.07 1 98.56 60 ARG B CA 1
ATOM 1523 C C . ARG B 1 60 ? 11.672 -17.453 -13.891 1 98.56 60 ARG B C 1
ATOM 1525 O O . ARG B 1 60 ? 12.719 -16.906 -14.219 1 98.56 60 ARG B O 1
ATOM 1532 N N . ILE B 1 61 ? 11.633 -18.656 -13.336 1 98.56 61 ILE B N 1
ATOM 1533 C CA . ILE B 1 61 ? 12.852 -19.422 -13.125 1 98.56 61 ILE B CA 1
ATOM 1534 C C . ILE B 1 61 ? 12.703 -20.812 -13.758 1 98.56 61 ILE B C 1
ATOM 1536 O O . ILE B 1 61 ? 11.594 -21.25 -14.062 1 98.56 61 ILE B O 1
ATOM 1540 N N . GLU B 1 62 ? 13.844 -21.438 -13.93 1 97.56 62 GLU B N 1
ATOM 1541 C CA . GLU B 1 62 ? 13.828 -22.828 -14.383 1 97.56 62 GLU B CA 1
ATOM 1542 C C . GLU B 1 62 ? 13.742 -23.797 -13.203 1 97.56 62 GLU B C 1
ATOM 1544 O O . GLU B 1 62 ? 14.492 -23.672 -12.234 1 97.56 62 GLU B O 1
ATOM 1549 N N . GLU B 1 63 ? 12.82 -24.547 -13.164 1 97.5 63 GLU B N 1
ATOM 1550 C CA . GLU B 1 63 ? 12.602 -25.609 -12.18 1 97.5 63 GLU B CA 1
ATOM 1551 C C . GLU B 1 63 ? 12.336 -26.953 -12.852 1 97.5 63 GLU B C 1
ATOM 1553 O O . GLU B 1 63 ? 11.438 -27.062 -13.695 1 97.5 63 GLU B O 1
ATOM 1558 N N . PRO B 1 64 ? 13.148 -27.953 -12.484 1 95.75 64 PRO B N 1
ATOM 1559 C CA . PRO B 1 64 ? 12.93 -29.266 -13.102 1 95.75 64 PRO B CA 1
ATOM 1560 C C . PRO B 1 64 ? 11.492 -29.75 -12.938 1 95.75 64 PRO B C 1
ATOM 1562 O O . PRO B 1 64 ? 10.906 -29.609 -11.867 1 95.75 64 PRO B O 1
ATOM 1565 N N . ASP B 1 65 ? 10.852 -30.281 -14.031 1 95.5 65 ASP B N 1
ATOM 1566 C CA . ASP B 1 65 ? 9.555 -30.953 -14.094 1 95.5 65 ASP B CA 1
ATOM 1567 C C . ASP B 1 65 ? 8.414 -29.953 -13.914 1 95.5 65 ASP B C 1
ATOM 1569 O O . ASP B 1 65 ? 7.25 -30.344 -13.781 1 95.5 65 ASP B O 1
ATOM 1573 N N . ALA B 1 66 ? 8.773 -28.672 -13.812 1 98.5 66 ALA B N 1
ATOM 1574 C CA . ALA B 1 66 ? 7.715 -27.672 -13.688 1 98.5 66 ALA B CA 1
ATOM 1575 C C . ALA B 1 66 ? 7.289 -27.156 -15.055 1 98.5 66 ALA B C 1
ATOM 1577 O O . ALA B 1 66 ? 8.117 -27 -15.953 1 98.5 66 ALA B O 1
ATOM 1578 N N . VAL B 1 67 ? 6.059 -26.922 -15.164 1 98.56 67 VAL B N 1
ATOM 1579 C CA . VAL B 1 67 ? 5.551 -26.25 -16.359 1 98.56 67 VAL B CA 1
ATOM 1580 C C . VAL B 1 67 ? 5.844 -24.75 -16.25 1 98.56 67 VAL B C 1
ATOM 1582 O O . VAL B 1 67 ? 6.309 -24.141 -17.219 1 98.56 67 VAL B O 1
ATOM 1585 N N . LEU B 1 68 ? 5.605 -24.156 -15.109 1 98.75 68 LEU B N 1
ATOM 1586 C CA . LEU B 1 68 ? 5.844 -22.75 -14.789 1 98.75 68 LEU B CA 1
ATOM 1587 C C . LEU B 1 68 ? 6.371 -22.609 -13.367 1 98.75 68 LEU B C 1
ATOM 1589 O O . LEU B 1 68 ? 5.875 -23.25 -12.445 1 98.75 68 LEU B O 1
ATOM 1593 N N . ALA B 1 69 ? 7.379 -21.875 -13.195 1 98.88 69 ALA B N 1
ATOM 1594 C CA . ALA B 1 69 ? 7.93 -21.516 -11.891 1 98.88 69 ALA B CA 1
ATOM 1595 C C . ALA B 1 69 ? 8.391 -20.062 -11.867 1 98.88 69 ALA B C 1
ATOM 1597 O O . ALA B 1 69 ? 8.969 -19.562 -12.844 1 98.88 69 ALA B O 1
ATOM 1598 N N . TYR B 1 70 ? 8.094 -19.391 -10.773 1 98.75 70 TYR B N 1
ATOM 1599 C CA . TYR B 1 70 ? 8.57 -18.031 -10.617 1 98.75 70 TYR B CA 1
ATOM 1600 C C . TYR B 1 70 ? 8.867 -17.719 -9.156 1 98.75 70 TYR B C 1
ATOM 1602 O O . TYR B 1 70 ? 8.398 -18.406 -8.258 1 98.75 70 TYR B O 1
ATOM 1610 N N . GLU B 1 71 ? 9.633 -16.703 -8.93 1 98.62 71 GLU B N 1
ATOM 1611 C CA . GLU B 1 71 ? 9.945 -16.219 -7.59 1 98.62 71 GLU B CA 1
ATOM 1612 C C . GLU B 1 71 ? 9.844 -14.703 -7.508 1 98.62 71 GLU B C 1
ATOM 1614 O O . GLU B 1 71 ? 9.953 -14.008 -8.523 1 98.62 71 GLU B O 1
ATOM 1619 N N . GLN B 1 72 ? 9.688 -14.273 -6.316 1 97.25 72 GLN B N 1
ATOM 1620 C CA . GLN B 1 72 ? 9.602 -12.836 -6.117 1 97.25 72 GLN B CA 1
ATOM 1621 C C . GLN B 1 72 ? 10.953 -12.164 -6.332 1 97.25 72 GLN B C 1
ATOM 1623 O O . GLN B 1 72 ? 11.953 -12.578 -5.75 1 97.25 72 GLN B O 1
ATOM 1628 N N . ALA B 1 73 ? 11 -11.156 -7.203 1 96.56 73 ALA B N 1
ATOM 1629 C CA . ALA B 1 73 ? 12.156 -10.266 -7.34 1 96.56 73 ALA B CA 1
ATOM 1630 C C . ALA B 1 73 ? 12.023 -9.055 -6.434 1 96.56 73 ALA B C 1
ATOM 1632 O O . ALA B 1 73 ? 12.984 -8.664 -5.762 1 96.56 73 ALA B O 1
ATOM 1633 N N . GLU B 1 74 ? 10.867 -8.438 -6.383 1 91.56 74 GLU B N 1
ATOM 1634 C CA . GLU B 1 74 ? 10.5 -7.328 -5.508 1 91.56 74 GLU B CA 1
ATOM 1635 C C . GLU B 1 74 ? 9.078 -7.477 -4.988 1 91.56 74 GLU B C 1
ATOM 1637 O O . GLU B 1 74 ? 8.18 -7.891 -5.73 1 91.56 74 GLU B O 1
ATOM 1642 N N . GLY B 1 75 ? 8.898 -7.129 -3.67 1 88.19 75 GLY B N 1
ATOM 1643 C CA . GLY B 1 75 ? 7.57 -7.207 -3.076 1 88.19 75 GLY B CA 1
ATOM 1644 C C . GLY B 1 75 ? 7.598 -7.203 -1.56 1 88.19 75 GLY B C 1
ATOM 1645 O O . GLY B 1 75 ? 8.602 -6.836 -0.95 1 88.19 75 GLY B O 1
ATOM 1646 N N . ILE B 1 76 ? 6.461 -7.648 -0.987 1 81.38 76 ILE B N 1
ATOM 1647 C CA . ILE B 1 76 ? 6.277 -7.504 0.453 1 81.38 76 ILE B CA 1
ATOM 1648 C C . ILE B 1 76 ? 6.805 -8.742 1.168 1 81.38 76 ILE B C 1
ATOM 1650 O O . ILE B 1 76 ? 6.945 -8.75 2.393 1 81.38 76 ILE B O 1
ATOM 1654 N N . PHE B 1 77 ? 7.055 -9.75 0.493 1 88.06 77 PHE B N 1
ATOM 1655 C CA . PHE B 1 77 ? 7.527 -10.984 1.106 1 88.06 77 PHE B CA 1
ATOM 1656 C C . PHE B 1 77 ? 9.047 -10.969 1.264 1 88.06 77 PHE B C 1
ATOM 1658 O O . PHE B 1 77 ? 9.75 -10.336 0.475 1 88.06 77 PHE B O 1
ATOM 1665 N N . GLU B 1 78 ? 9.484 -11.57 2.346 1 90.12 78 GLU B N 1
ATOM 1666 C CA . GLU B 1 78 ? 10.914 -11.859 2.404 1 90.12 78 GLU B CA 1
ATOM 1667 C C . GLU B 1 78 ? 11.344 -12.766 1.256 1 90.12 78 GLU B C 1
ATOM 1669 O O . GLU B 1 78 ? 12.398 -12.555 0.646 1 90.12 78 GLU B O 1
ATOM 1674 N N . SER B 1 79 ? 10.5 -13.773 1.052 1 94.56 79 SER B N 1
ATOM 1675 C CA . SER B 1 79 ? 10.656 -14.656 -0.096 1 94.56 79 SER B CA 1
ATOM 1676 C C . SER B 1 79 ? 9.328 -15.273 -0.511 1 94.56 79 SER B C 1
ATOM 1678 O O . SER B 1 79 ? 8.461 -15.508 0.33 1 94.56 79 SER B O 1
ATOM 1680 N N . MET B 1 80 ? 9.203 -15.516 -1.818 1 96.69 80 MET B N 1
ATOM 1681 C CA . MET B 1 80 ? 8.031 -16.188 -2.365 1 96.69 80 MET B CA 1
ATOM 1682 C C . MET B 1 80 ? 8.367 -16.906 -3.664 1 96.69 80 MET B C 1
ATOM 1684 O O . MET B 1 80 ? 9.008 -16.344 -4.547 1 96.69 80 MET B O 1
ATOM 1688 N N . ARG B 1 81 ? 7.93 -18.125 -3.74 1 98.31 81 ARG B N 1
ATOM 1689 C CA . ARG B 1 81 ? 8.117 -18.953 -4.922 1 98.31 81 ARG B CA 1
ATOM 1690 C C . ARG B 1 81 ? 6.867 -19.781 -5.223 1 98.31 81 ARG B C 1
ATOM 1692 O O . ARG B 1 81 ? 6.246 -20.328 -4.309 1 98.31 81 ARG B O 1
ATOM 1699 N N . THR B 1 82 ? 6.512 -19.844 -6.461 1 98.75 82 THR B N 1
ATOM 1700 C CA . THR B 1 82 ? 5.379 -20.656 -6.891 1 98.75 82 THR B CA 1
ATOM 1701 C C . THR B 1 82 ? 5.785 -21.578 -8.039 1 98.75 82 THR B C 1
ATOM 1703 O O . THR B 1 82 ? 6.484 -21.172 -8.961 1 98.75 82 THR B O 1
ATOM 1706 N N . VAL B 1 83 ? 5.34 -22.812 -7.961 1 98.81 83 VAL B N 1
ATOM 1707 C CA . VAL B 1 83 ? 5.652 -23.828 -8.969 1 98.81 83 VAL B CA 1
ATOM 1708 C C . VAL B 1 83 ? 4.371 -24.531 -9.414 1 98.81 83 VAL B C 1
ATOM 1710 O O . VAL B 1 83 ? 3.545 -24.906 -8.586 1 98.81 83 VAL B O 1
ATOM 1713 N N . TYR B 1 84 ? 4.23 -24.672 -10.711 1 98.88 84 TYR B N 1
ATOM 1714 C CA . TYR B 1 84 ? 3.156 -25.438 -11.32 1 98.88 84 TYR B CA 1
ATOM 1715 C C . TYR B 1 84 ? 3.701 -26.703 -11.984 1 98.88 84 TYR B C 1
ATOM 1717 O O . TYR B 1 84 ? 4.633 -26.625 -12.789 1 98.88 84 TYR B O 1
ATOM 1725 N N . ARG B 1 85 ? 3.102 -27.797 -11.68 1 98.69 85 ARG B N 1
ATOM 1726 C CA . ARG B 1 85 ? 3.436 -29.078 -12.281 1 98.69 85 ARG B CA 1
ATOM 1727 C C . ARG B 1 85 ? 2.193 -29.766 -12.844 1 98.69 85 ARG B C 1
ATOM 1729 O O . ARG B 1 85 ? 1.078 -29.516 -12.375 1 98.69 85 ARG B O 1
ATOM 1736 N N . ILE B 1 86 ? 2.436 -30.594 -13.828 1 98.5 86 ILE B N 1
ATOM 1737 C CA . ILE B 1 86 ? 1.325 -31.375 -14.359 1 98.5 86 ILE B CA 1
ATOM 1738 C C . ILE B 1 86 ? 1.73 -32.844 -14.469 1 98.5 86 ILE B C 1
ATOM 1740 O O . ILE B 1 86 ? 2.912 -33.156 -14.633 1 98.5 86 ILE B O 1
ATOM 1744 N N . GLU B 1 87 ? 0.74 -33.656 -14.32 1 97 87 GLU B N 1
ATOM 1745 C CA . GLU B 1 87 ? 0.896 -35.094 -14.469 1 97 87 GLU B CA 1
ATOM 1746 C C . GLU B 1 87 ? -0.273 -35.688 -15.25 1 97 87 GLU B C 1
ATOM 1748 O O . GLU B 1 87 ? -1.429 -35.344 -15.016 1 97 87 GLU B O 1
ATOM 1753 N N . ASP B 1 88 ? 0.069 -36.594 -16.109 1 94.56 88 ASP B N 1
ATOM 1754 C CA . ASP B 1 88 ? -0.973 -37.312 -16.844 1 94.56 88 ASP B CA 1
ATOM 1755 C C . ASP B 1 88 ? -1.855 -38.094 -15.883 1 94.56 88 ASP B C 1
ATOM 1757 O O . ASP B 1 88 ? -1.353 -38.875 -15.055 1 94.56 88 ASP B O 1
ATOM 1761 N N . ALA B 1 89 ? -3.178 -37.906 -16.047 1 94.25 89 ALA B N 1
ATOM 1762 C CA . ALA B 1 89 ? -4.133 -38.625 -15.188 1 94.25 89 ALA B CA 1
ATOM 1763 C C . ALA B 1 89 ? -4.965 -39.594 -16 1 94.25 89 ALA B C 1
ATOM 1765 O O . ALA B 1 89 ? -6.098 -39.906 -15.633 1 94.25 89 ALA B O 1
ATOM 1766 N N . GLY B 1 90 ? -4.402 -39.969 -17.172 1 92.31 90 GLY B N 1
ATOM 1767 C CA . GLY B 1 90 ? -5.105 -40.906 -18.016 1 92.31 90 GLY B CA 1
ATOM 1768 C C . GLY B 1 90 ? -6.426 -40.375 -18.547 1 92.31 90 GLY B C 1
ATOM 1769 O O . GLY B 1 90 ? -6.48 -39.281 -19.109 1 92.31 90 GLY B O 1
ATOM 1770 N N . GLU B 1 91 ? -7.508 -41.188 -18.391 1 91.75 91 GLU B N 1
ATOM 1771 C CA . GLU B 1 91 ? -8.82 -40.812 -18.938 1 91.75 91 GLU B CA 1
ATOM 1772 C C . GLU B 1 91 ? -9.406 -39.625 -18.219 1 91.75 91 GLU B C 1
ATOM 1774 O O . GLU B 1 91 ? -10.258 -38.906 -18.766 1 91.75 91 GLU B O 1
ATOM 1779 N N . ALA B 1 92 ? -8.852 -39.312 -17.078 1 92.06 92 ALA B N 1
ATOM 1780 C CA . ALA B 1 92 ? -9.391 -38.219 -16.281 1 92.06 92 ALA B CA 1
ATOM 1781 C C . ALA B 1 92 ? -8.844 -36.875 -16.766 1 92.06 92 ALA B C 1
ATOM 1783 O O . ALA B 1 92 ? -9.383 -35.812 -16.406 1 92.06 92 ALA B O 1
ATOM 1784 N N . GLY B 1 93 ? -7.746 -36.969 -17.609 1 95.06 93 GLY B N 1
ATOM 1785 C CA . GLY B 1 93 ? -7.16 -35.75 -18.141 1 95.06 93 GLY B CA 1
ATOM 1786 C C . GLY B 1 93 ? -5.77 -35.469 -17.594 1 95.06 93 GLY B C 1
ATOM 1787 O O . GLY B 1 93 ? -4.875 -36.312 -17.719 1 95.06 93 GLY B O 1
ATOM 1788 N N . VAL B 1 94 ? -5.605 -34.219 -16.984 1 97.62 94 VAL B N 1
ATOM 1789 C CA . VAL B 1 94 ? -4.293 -33.781 -16.516 1 97.62 94 VAL B CA 1
ATOM 1790 C C . VAL B 1 94 ? -4.395 -33.281 -15.086 1 97.62 94 VAL B C 1
ATOM 1792 O O . VAL B 1 94 ? -5.215 -32.406 -14.789 1 97.62 94 VAL B O 1
ATOM 1795 N N . ARG B 1 95 ? -3.66 -33.875 -14.164 1 97.94 95 ARG B N 1
ATOM 1796 C CA . ARG B 1 95 ? -3.568 -33.344 -12.805 1 97.94 95 ARG B CA 1
ATOM 1797 C C . ARG B 1 95 ? -2.629 -32.125 -12.75 1 97.94 95 ARG B C 1
ATOM 1799 O O . ARG B 1 95 ? -1.462 -32.219 -13.133 1 97.94 95 ARG B O 1
ATOM 1806 N N . VAL B 1 96 ? -3.125 -31.016 -12.305 1 98.56 96 VAL B N 1
ATOM 1807 C CA . VAL B 1 96 ? -2.334 -29.812 -12.133 1 98.56 96 VAL B CA 1
ATOM 1808 C C . VAL B 1 96 ? -2.094 -29.547 -10.641 1 98.56 96 VAL B C 1
ATOM 1810 O O . VAL B 1 96 ? -3.029 -29.609 -9.836 1 98.56 96 VAL B O 1
ATOM 1813 N N . GLU B 1 97 ? -0.872 -29.312 -10.266 1 98.62 97 GLU B N 1
ATOM 1814 C CA . GLU B 1 97 ? -0.495 -28.969 -8.898 1 98.62 97 GLU B CA 1
ATOM 1815 C C . GLU B 1 97 ? 0.223 -27.625 -8.844 1 98.62 97 GLU B C 1
ATOM 1817 O O . GLU B 1 97 ? 1.138 -27.375 -9.633 1 98.62 97 GLU B O 1
ATOM 1822 N N . ALA B 1 98 ? -0.233 -26.828 -7.984 1 98.81 98 ALA B N 1
ATOM 1823 C CA . ALA B 1 98 ? 0.428 -25.547 -7.711 1 98.81 98 ALA B CA 1
ATOM 1824 C C . ALA B 1 98 ? 0.877 -25.469 -6.254 1 98.81 98 ALA B C 1
ATOM 1826 O O . ALA B 1 98 ? 0.124 -25.828 -5.344 1 98.81 98 ALA B O 1
ATOM 1827 N N . GLU B 1 99 ? 2.057 -25.031 -6.035 1 98.5 99 GLU B N 1
ATOM 1828 C CA . GLU B 1 99 ? 2.607 -24.844 -4.695 1 98.5 99 GLU B CA 1
ATOM 1829 C C . GLU B 1 99 ? 3.285 -23.484 -4.555 1 98.5 99 GLU B C 1
ATOM 1831 O O . GLU B 1 99 ? 4.113 -23.109 -5.387 1 98.5 99 GLU B O 1
ATOM 1836 N N . THR B 1 100 ? 2.939 -22.781 -3.541 1 98.44 100 THR B N 1
ATOM 1837 C CA . THR B 1 100 ? 3.592 -21.516 -3.186 1 98.44 100 THR B CA 1
ATOM 1838 C C . THR B 1 100 ? 4.281 -21.641 -1.829 1 98.44 100 THR B C 1
ATOM 1840 O O . THR B 1 100 ? 3.656 -22.016 -0.837 1 98.44 100 THR B O 1
ATOM 1843 N N . ASP B 1 101 ? 5.492 -21.328 -1.778 1 97.75 101 ASP B N 1
ATOM 1844 C CA . ASP B 1 101 ? 6.258 -21.141 -0.551 1 97.75 101 ASP B CA 1
ATOM 1845 C C . ASP B 1 101 ? 6.551 -19.656 -0.318 1 97.75 101 ASP B C 1
ATOM 1847 O O . ASP B 1 101 ? 6.988 -18.953 -1.232 1 97.75 101 ASP B O 1
ATOM 1851 N N . PHE B 1 102 ? 6.297 -19.219 0.913 1 94.94 102 PHE B N 1
ATOM 1852 C CA . PHE B 1 102 ? 6.586 -17.812 1.157 1 94.94 102 PHE B CA 1
ATOM 1853 C C . PHE B 1 102 ? 6.961 -17.578 2.615 1 94.94 102 PHE B C 1
ATOM 1855 O O . PHE B 1 102 ? 6.656 -18.406 3.479 1 94.94 102 PHE B O 1
ATOM 1862 N N . SER B 1 103 ? 7.676 -16.516 2.854 1 92.12 103 SER B N 1
ATOM 1863 C CA . SER B 1 103 ? 7.965 -15.984 4.18 1 92.12 103 SER B CA 1
ATOM 1864 C C . SER B 1 103 ? 7.738 -14.477 4.234 1 92.12 103 SER B C 1
ATOM 1866 O O . SER B 1 103 ? 7.941 -13.773 3.242 1 92.12 103 SER B O 1
ATOM 1868 N N . LEU B 1 104 ? 7.246 -14.055 5.387 1 84.06 104 LEU B N 1
ATOM 1869 C CA . LEU B 1 104 ? 6.926 -12.641 5.547 1 84.06 104 LEU B CA 1
ATOM 1870 C C . LEU B 1 104 ? 8.109 -11.883 6.133 1 84.06 104 LEU B C 1
ATOM 1872 O O . LEU B 1 104 ? 8.844 -12.414 6.969 1 84.06 104 LEU B O 1
ATOM 1876 N N . ASP B 1 105 ? 8.312 -10.688 5.605 1 77 105 ASP B N 1
ATOM 1877 C CA . ASP B 1 105 ? 9.234 -9.766 6.258 1 77 105 ASP B CA 1
ATOM 1878 C C . ASP B 1 105 ? 8.562 -9.055 7.43 1 77 105 ASP B C 1
ATOM 1880 O O . ASP B 1 105 ? 8.039 -7.945 7.273 1 77 105 ASP B O 1
ATOM 1884 N N . VAL B 1 106 ? 8.492 -9.648 8.508 1 69.44 106 VAL B N 1
ATOM 1885 C CA . VAL B 1 106 ? 7.758 -9.211 9.695 1 69.44 106 VAL B CA 1
ATOM 1886 C C . VAL B 1 106 ? 8.281 -7.852 10.156 1 69.44 106 VAL B C 1
ATOM 1888 O O . VAL B 1 106 ? 7.504 -7.004 10.602 1 69.44 106 VAL B O 1
ATOM 1891 N N . ALA B 1 107 ? 9.516 -7.672 10.133 1 70 107 ALA B N 1
ATOM 1892 C CA . ALA B 1 107 ? 10.109 -6.406 10.555 1 70 107 ALA B CA 1
ATOM 1893 C C . ALA B 1 107 ? 9.57 -5.242 9.734 1 70 107 ALA B C 1
ATOM 1895 O O . ALA B 1 107 ? 9.219 -4.195 10.281 1 70 107 ALA B O 1
ATOM 1896 N N . LEU B 1 108 ? 9.508 -5.379 8.406 1 68.38 108 LEU B N 1
ATOM 1897 C CA . LEU B 1 108 ? 9.008 -4.344 7.512 1 68.38 108 LEU B CA 1
ATOM 1898 C C . LEU B 1 108 ? 7.551 -4.012 7.828 1 68.38 108 LEU B C 1
ATOM 1900 O O . LEU B 1 108 ? 7.184 -2.838 7.914 1 68.38 108 LEU B O 1
ATOM 1904 N N . VAL B 1 109 ? 6.82 -4.922 8.156 1 66.31 109 VAL B N 1
ATOM 1905 C CA . VAL B 1 109 ? 5.395 -4.754 8.422 1 66.31 109 VAL B CA 1
ATOM 1906 C C . VAL B 1 109 ? 5.191 -4.062 9.766 1 66.31 109 VAL B C 1
ATOM 1908 O O . VAL B 1 109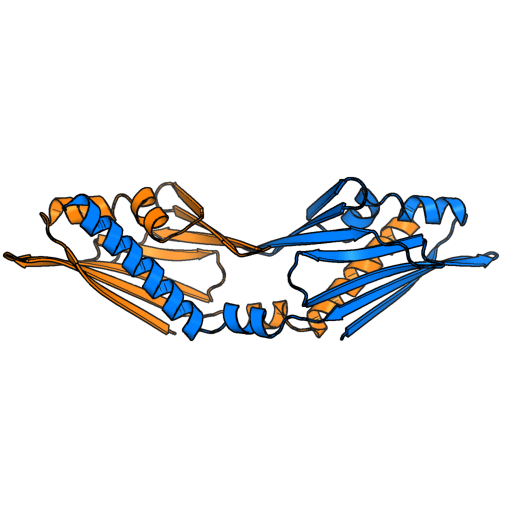 ? 4.363 -3.16 9.883 1 66.31 109 VAL B O 1
ATOM 1911 N N . GLY B 1 110 ? 5.934 -4.609 10.703 1 68.38 110 GLY B N 1
ATOM 1912 C CA . GLY B 1 110 ? 5.879 -4.02 12.031 1 68.38 110 GLY B CA 1
ATOM 1913 C C . GLY B 1 110 ? 6.195 -2.533 12.039 1 68.38 110 GLY B C 1
ATOM 1914 O O . GLY B 1 110 ? 5.508 -1.751 12.695 1 68.38 110 GLY B O 1
ATOM 1915 N N . ASP B 1 111 ? 7.156 -2.232 11.289 1 69.38 111 ASP B N 1
ATOM 1916 C CA . ASP B 1 111 ? 7.582 -0.837 11.258 1 69.38 111 ASP B CA 1
ATOM 1917 C C . ASP B 1 111 ? 6.516 0.052 10.633 1 69.38 111 ASP B C 1
ATOM 1919 O O . ASP B 1 111 ? 6.289 1.176 11.086 1 69.38 111 ASP B O 1
ATOM 1923 N N . LEU B 1 112 ? 5.828 -0.44 9.641 1 68.31 112 LEU B N 1
ATOM 1924 C CA . LEU B 1 112 ? 4.859 0.355 8.898 1 68.31 112 LEU B CA 1
ATOM 1925 C C . LEU B 1 112 ? 3.631 0.65 9.75 1 68.31 112 LEU B C 1
ATOM 1927 O O . LEU B 1 112 ? 2.994 1.693 9.594 1 68.31 112 LEU B O 1
ATOM 1931 N N . LEU B 1 113 ? 3.506 -0.101 10.812 1 70.06 113 LEU B N 1
ATOM 1932 C CA . LEU B 1 113 ? 2.25 0.012 11.547 1 70.06 113 LEU B CA 1
ATOM 1933 C C . LEU B 1 113 ? 2.504 0.388 13.008 1 70.06 113 LEU B C 1
ATOM 1935 O O . LEU B 1 113 ? 1.581 0.379 13.82 1 70.06 113 LEU B O 1
ATOM 1939 N N . ASP B 1 114 ? 3.646 0.606 13.305 1 78.56 114 ASP B N 1
ATOM 1940 C CA . ASP B 1 114 ? 4 1.03 14.656 1 78.56 114 ASP B CA 1
ATOM 1941 C C . ASP B 1 114 ? 3.689 2.512 14.867 1 78.56 114 ASP B C 1
ATOM 1943 O O . ASP B 1 114 ? 4.168 3.363 14.117 1 78.56 114 ASP B O 1
ATOM 1947 N N . ALA B 1 115 ? 2.859 2.744 15.891 1 82.44 115 ALA B N 1
ATOM 1948 C CA . ALA B 1 115 ? 2.445 4.109 16.203 1 82.44 115 ALA B CA 1
ATOM 1949 C C . ALA B 1 115 ? 3.654 5.02 16.406 1 82.44 115 ALA B C 1
ATOM 1951 O O . ALA B 1 115 ? 3.615 6.195 16.031 1 82.44 115 ALA B O 1
ATOM 1952 N N . THR B 1 116 ? 4.703 4.527 16.906 1 87.5 116 THR B N 1
ATOM 1953 C CA . THR B 1 116 ? 5.918 5.301 17.141 1 87.5 116 THR B CA 1
ATOM 1954 C C . THR B 1 116 ? 6.539 5.746 15.82 1 87.5 116 THR B C 1
ATOM 1956 O O . THR B 1 116 ? 6.965 6.895 15.68 1 87.5 116 THR B O 1
ATOM 1959 N N . VAL B 1 117 ? 6.586 4.812 14.953 1 87.25 117 VAL B N 1
ATOM 1960 C CA . VAL B 1 117 ? 7.148 5.098 13.633 1 87.25 117 VAL B CA 1
ATOM 1961 C C . VAL B 1 117 ? 6.297 6.148 12.93 1 87.25 117 VAL B C 1
ATOM 1963 O O . VAL B 1 117 ? 6.824 7.098 12.344 1 87.25 117 VAL B O 1
ATOM 1966 N N . ILE B 1 118 ? 5.012 5.957 13.062 1 87.94 118 ILE B N 1
ATOM 1967 C CA . ILE B 1 118 ? 4.082 6.879 12.43 1 87.94 118 ILE B CA 1
ATOM 1968 C C . ILE B 1 118 ? 4.234 8.273 13.039 1 87.94 118 ILE B C 1
ATOM 1970 O O . ILE B 1 118 ? 4.234 9.273 12.32 1 87.94 118 ILE B O 1
ATOM 1974 N N . LYS B 1 119 ? 4.371 8.406 14.336 1 93.5 119 LYS B N 1
ATOM 1975 C CA . LYS B 1 119 ? 4.574 9.695 15 1 93.5 119 LYS B CA 1
ATOM 1976 C C . LYS B 1 119 ? 5.859 10.359 14.523 1 93.5 119 LYS B C 1
ATOM 1978 O O . LYS B 1 119 ? 5.879 11.562 14.258 1 93.5 119 LYS B O 1
ATOM 1983 N N . ARG B 1 120 ? 6.883 9.625 14.453 1 93.56 120 ARG B N 1
ATOM 1984 C CA . ARG B 1 120 ? 8.164 10.156 14.008 1 93.56 120 ARG B CA 1
ATOM 1985 C C . ARG B 1 120 ? 8.07 10.688 12.578 1 93.56 120 ARG B C 1
ATOM 1987 O O . ARG B 1 120 ? 8.57 11.773 12.281 1 93.56 120 ARG B O 1
ATOM 1994 N N . GLN B 1 121 ? 7.43 9.836 11.75 1 92.38 121 GLN B N 1
ATOM 1995 C CA . GLN B 1 121 ? 7.246 10.25 10.359 1 92.38 121 GLN B CA 1
ATOM 1996 C C . GLN B 1 121 ? 6.414 11.523 10.273 1 92.38 121 GLN B C 1
ATOM 1998 O O . GLN B 1 121 ? 6.754 12.445 9.523 1 92.38 121 GLN B O 1
ATOM 2003 N N . ARG B 1 122 ? 5.312 11.555 11.039 1 95.31 122 ARG B N 1
ATOM 2004 C CA . ARG B 1 122 ? 4.441 12.727 11 1 95.31 122 ARG B CA 1
ATOM 2005 C C . ARG B 1 122 ? 5.176 13.969 11.484 1 95.31 122 ARG B C 1
ATOM 2007 O O . ARG B 1 122 ? 5.02 15.047 10.914 1 95.31 122 ARG B O 1
ATOM 2014 N N . ARG B 1 123 ? 5.973 13.805 12.477 1 97.12 123 ARG B N 1
ATOM 2015 C CA . ARG B 1 123 ? 6.773 14.914 12.969 1 97.12 123 ARG B CA 1
ATOM 2016 C C . ARG B 1 123 ? 7.707 15.445 11.875 1 97.12 123 ARG B C 1
ATOM 2018 O O . ARG B 1 123 ? 7.824 16.656 11.688 1 97.12 123 ARG B O 1
ATOM 2025 N N . ARG B 1 124 ? 8.32 14.516 11.227 1 96.81 124 ARG B N 1
ATOM 2026 C CA . ARG B 1 124 ? 9.211 14.906 10.133 1 96.81 124 ARG B CA 1
ATOM 2027 C C . ARG B 1 124 ? 8.461 15.68 9.062 1 96.81 124 ARG B C 1
ATOM 2029 O O . ARG B 1 124 ? 8.961 16.688 8.555 1 96.81 124 ARG B O 1
ATOM 2036 N N . GLU B 1 125 ? 7.297 15.188 8.703 1 96.75 125 GLU B N 1
ATOM 2037 C CA . GLU B 1 125 ? 6.469 15.844 7.688 1 96.75 125 GLU B CA 1
ATOM 2038 C C . GLU B 1 125 ? 6.098 17.266 8.109 1 96.75 125 GLU B C 1
ATOM 2040 O O . GLU B 1 125 ? 6.215 18.203 7.32 1 96.75 125 GLU B O 1
ATOM 2045 N N . LEU B 1 126 ? 5.691 17.422 9.344 1 98.06 126 LEU B N 1
ATOM 2046 C CA . LEU B 1 126 ? 5.305 18.734 9.852 1 98.06 126 LEU B CA 1
ATOM 2047 C C . LEU B 1 126 ? 6.508 19.672 9.914 1 98.06 126 LEU B C 1
ATOM 2049 O O . LEU B 1 126 ? 6.414 20.844 9.531 1 98.06 126 LEU B O 1
ATOM 2053 N N . ASP B 1 127 ? 7.668 19.141 10.312 1 98 127 ASP B N 1
ATOM 2054 C CA . ASP B 1 127 ? 8.891 19.938 10.344 1 98 127 ASP B CA 1
ATOM 2055 C C . ASP B 1 127 ? 9.273 20.422 8.945 1 98 127 ASP B C 1
ATOM 2057 O O . ASP B 1 127 ? 9.703 21.562 8.773 1 98 127 ASP B O 1
ATOM 2061 N N . ALA B 1 128 ? 9.109 19.562 8.008 1 98.06 128 ALA B N 1
ATOM 2062 C CA . ALA B 1 128 ? 9.43 19.922 6.633 1 98.06 128 ALA B CA 1
ATOM 2063 C C . ALA B 1 128 ? 8.508 21.016 6.125 1 98.06 128 ALA B C 1
ATOM 2065 O O . ALA B 1 128 ? 8.938 21.906 5.379 1 98.06 128 ALA B O 1
ATOM 2066 N N . GLN B 1 129 ? 7.285 20.938 6.461 1 98.25 129 GLN B N 1
ATOM 2067 C CA . GLN B 1 129 ? 6.355 22 6.094 1 98.25 129 GLN B CA 1
ATOM 2068 C C . GLN B 1 129 ? 6.777 23.344 6.711 1 98.25 129 GLN B C 1
ATOM 2070 O O . GLN B 1 129 ? 6.688 24.391 6.066 1 98.25 129 GLN B O 1
ATOM 2075 N N . PHE B 1 130 ? 7.25 23.297 7.949 1 98.12 130 PHE B N 1
ATOM 2076 C CA . PHE B 1 130 ? 7.707 24.516 8.602 1 98.12 130 PHE B CA 1
ATOM 2077 C C . PHE B 1 130 ? 9.008 25.016 7.973 1 98.12 130 PHE B C 1
ATOM 2079 O O . PHE B 1 130 ? 9.234 26.219 7.863 1 98.12 130 PHE B O 1
ATOM 2086 N N . ASP B 1 131 ? 9.906 24.047 7.578 1 97.5 131 ASP B N 1
ATOM 2087 C CA . ASP B 1 131 ? 11.07 24.438 6.785 1 97.5 131 ASP B CA 1
ATOM 2088 C C . ASP B 1 131 ? 10.648 25.203 5.535 1 97.5 131 ASP B C 1
ATOM 2090 O O . ASP B 1 131 ? 11.273 26.203 5.168 1 97.5 131 ASP B O 1
ATOM 2094 N N . HIS B 1 132 ? 9.633 24.719 4.906 1 97.12 132 HIS B N 1
ATOM 2095 C CA . HIS B 1 132 ? 9.102 25.359 3.711 1 97.12 132 HIS B CA 1
ATOM 2096 C C . HIS B 1 132 ? 8.633 26.781 4.016 1 97.12 132 HIS B C 1
ATOM 2098 O O . HIS B 1 132 ? 8.969 27.719 3.295 1 97.12 132 HIS B O 1
ATOM 2104 N N . LEU B 1 133 ? 7.859 27 5.086 1 96.81 133 LEU B N 1
ATOM 2105 C CA . LEU B 1 133 ? 7.41 28.344 5.473 1 96.81 133 LEU B CA 1
ATOM 2106 C C . LEU B 1 133 ? 8.594 29.266 5.703 1 96.81 133 LEU B C 1
ATOM 2108 O O . LEU B 1 133 ? 8.609 30.391 5.211 1 96.81 133 LEU B O 1
ATOM 2112 N N . GLU B 1 134 ? 9.602 28.75 6.395 1 96.44 134 GLU B N 1
ATOM 2113 C CA . GLU B 1 134 ? 10.781 29.562 6.688 1 96.44 134 GLU B CA 1
ATOM 2114 C C . GLU B 1 134 ? 11.5 29.969 5.402 1 96.44 134 GLU B C 1
ATOM 2116 O O . GLU B 1 134 ? 12 31.078 5.293 1 96.44 134 GLU B O 1
ATOM 2121 N N . SER B 1 135 ? 11.5 29.078 4.516 1 96.12 135 SER B N 1
ATOM 2122 C CA . SER B 1 135 ? 12.242 29.328 3.285 1 96.12 135 SER B CA 1
ATOM 2123 C C . SER B 1 135 ? 11.594 30.438 2.469 1 96.12 135 SER B C 1
ATOM 2125 O O . SER B 1 135 ? 12.25 31.078 1.638 1 96.12 135 SER B O 1
ATOM 2127 N N . LEU B 1 136 ? 10.328 30.672 2.658 1 94.75 136 LEU B N 1
ATOM 2128 C CA . LEU B 1 136 ? 9.594 31.688 1.906 1 94.75 136 LEU B CA 1
ATOM 2129 C C . LEU B 1 136 ? 9.914 33.094 2.424 1 94.75 136 LEU B C 1
ATOM 2131 O O . LEU B 1 136 ? 9.656 34.094 1.735 1 94.75 136 LEU B O 1
ATOM 2135 N N . PHE B 1 137 ? 10.391 33.25 3.641 1 90.62 137 PHE B N 1
ATOM 2136 C CA . PHE B 1 137 ? 10.578 34.562 4.273 1 90.62 137 PHE B CA 1
ATOM 2137 C C . PHE B 1 137 ? 12.031 34.75 4.676 1 90.62 137 PHE B C 1
ATOM 2139 O O . PHE B 1 137 ? 12.367 35.75 5.344 1 90.62 137 PHE B O 1
ATOM 2146 N N . ALA B 1 138 ? 12.781 33.781 4.363 1 79.38 138 ALA B N 1
ATOM 2147 C CA . ALA B 1 138 ? 14.211 34 4.559 1 79.38 138 ALA B CA 1
ATOM 2148 C C . ALA B 1 138 ? 14.773 35 3.547 1 79.38 138 ALA B C 1
ATOM 2150 O O . ALA B 1 138 ? 14.219 35.156 2.459 1 79.38 138 ALA B O 1
#

Solvent-accessible surface area (backbone atoms only — not comparable to full-atom values): 14454 Å² total; per-residue (Å²): 124,47,77,43,76,52,71,48,70,33,57,47,59,61,70,59,53,52,50,49,61,67,41,46,57,67,39,49,44,45,36,67,43,75,42,66,48,73,57,91,51,36,37,38,38,31,42,73,53,91,51,31,36,41,38,37,33,32,34,56,50,91,49,92,82,42,78,45,32,34,30,60,74,44,53,79,48,67,40,40,36,40,41,30,33,70,42,83,47,66,94,60,18,24,34,38,36,40,38,36,41,34,33,74,38,58,67,64,54,49,51,76,66,30,68,65,49,50,44,54,51,50,49,50,25,54,51,33,31,50,50,49,58,40,62,73,53,103,125,47,76,44,75,52,70,50,71,34,56,48,58,62,71,60,55,52,50,50,61,66,40,47,55,68,40,50,43,44,36,67,43,76,42,67,49,75,57,90,52,36,36,40,38,31,41,74,53,93,50,30,34,42,39,36,34,33,32,56,50,92,48,91,82,42,77,47,30,34,31,60,74,44,52,79,47,68,40,40,37,39,41,30,33,69,43,84,47,67,95,61,20,24,34,38,36,38,38,36,41,35,32,74,37,58,67,65,54,48,52,75,66,29,68,66,49,50,44,53,51,50,48,50,25,53,50,33,31,50,50,49,56,39,62,74,53,102

Secondary structure (DSSP, 8-state):
-EEEEEEEEEPS-HHHHHHHHH-HHHHHHTTT-SEEEEETTEEEEEEEETTEEEEEEEEE---TT-SEEEEEEESSEEEEEEEEEEEE-GGG-EEEEEEEEEEE-HHHHHHHH-HHHHHHHHHHHHHHHHHHHHHHH-/-EEEEEEEEEPS-HHHHHHHHH-HHHHHHTTT-SEEEEETTEEEEEEEETTEEEEEEEEE---TT-SEEEEEEESSEEEEEEEEEEEE-GGG-EEEEEEEEEEE-HHHHHHHH-HHHHHHHHHHHHHHHHHHHHHHH-

Foldseek 3Di:
DDKDKDKDQDADAPVVVLVVVVVPQVNVVVVPFPDWDDDPQWIWTWHDDVPDIFIWIKGWDDDPQFSTKIWTPDGFFPIKIKTWHWDQPDNSHIMIMMMMDTHGPVVVVCLVPDPVNVVVVVVVVVVVVVVVVVVVVD/DDKDKDKDQDADAPVVVLVVVVVPQVNVVVVPFPDWDDDPQWIWTWHDDVPDIFIWIKGWDDDPQFSTKIWTPDGFFPIKIKTWHWDQPDNSHIMIMMMMDTHGPVVVVCLVPDPVNVVVVVVVVVVVVVVVVVVVVD

Organism: NCBI:txid1816183

Sequence (276 aa):
METVSVSRTISGPESAVRDAILDVEPFMLSAGFDEVTVDGDEIHLVNRVGIAQLELALRRIEEPDAVLAYEQAEGIFESMRTVYRIEDAGEAGVRVEAETDFSLDVALVGDLLDATVIKRQRRRELDAQFDHLESLFAMETVSVSRTISGPESAVRDAILDVEPFMLSAGFDEVTVDGDEIHLVNRVGIAQLELALRRIEEPDAVLAYEQAEGIFESMRTVYRIEDAGEAGVRVEAETDFSLDVALVGDLLDATVIKRQRRRELDAQFDHLESLFA

Nearest PDB structures (foldseek):
  4xrt-assembly1_A  TM=6.780E-01  e=3.389E-04  Streptomyces steffisburgensis
  4xrw-assembly1_A  TM=6.437E-01  e=3.389E-04  Amycolatopsis orientalis
  8qhh-assembly1_A  TM=6.918E-01  e=2.115E-03  Actinidia deliciosa
  4fpw-assembly3_A  TM=5.511E-01  e=1.841E-02  Micromonospora echinospora
  4xrt-assembly1_A  TM=6.777E-01  e=3.389E-04  Streptomyces steffisburgensis

InterPro domains:
  IPR023393 START-like domain superfamily [G3DSA:3.30.530.20] (3-137)